Protein 2A1X (pdb70)

Sequence (253 aa):
QFQYTLDNLTLEQRKFYEENGFLVIKNLVPDADIQRFRNEFEKICRKEVKPLGLTVMRDVTISKSEKMITKVQDFQEDKELFRYCTLPEILKYVECFTGPNIMAMHTMLINKPPDPLHQDLHYFPFRPSDLIVCAWTAMEHISRNNGCLVVLPGTHKGSLKPHDYHGIQDEENKARVHLVMEKGDTVFFHPLLIHGSGQNKTQGFRKAISCHFASADCHYIDVKGTSQENIEKNLKDIWMFRARLVKGERTNL

Solvent-accessible surface area: 11779 Å² total; per-residue (Å²): 102,105,131,24,11,75,92,64,100,29,128,138,44,37,47,85,4,24,51,25,0,9,16,52,19,77,84,18,5,59,95,70,16,0,92,100,0,43,72,26,1,67,91,10,40,158,86,81,29,98,28,155,47,32,60,54,56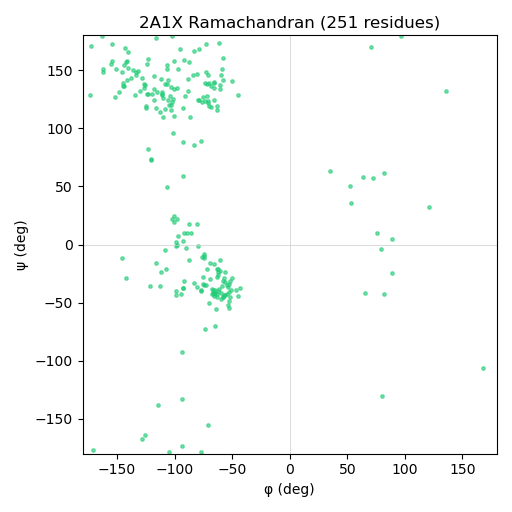,122,113,43,94,93,91,153,105,132,45,77,10,10,57,0,31,14,0,26,93,6,79,52,0,37,64,0,0,60,10,92,70,0,16,45,42,0,72,11,7,3,6,88,33,3,0,4,2,24,3,26,0,26,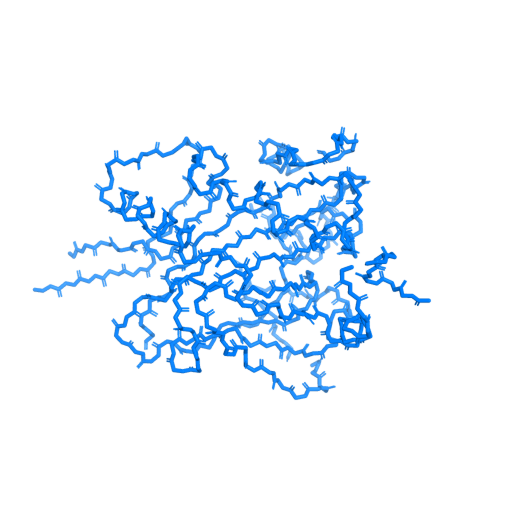8,30,27,56,117,138,42,49,1,19,3,7,86,4,2,0,45,61,15,46,47,2,0,2,0,9,0,0,1,57,113,0,18,100,103,18,0,2,8,12,0,1,8,18,15,3,127,34,73,43,32,93,18,114,187,50,11,24,100,115,88,76,157,78,86,108,55,98,11,84,3,48,77,0,17,0,0,0,3,2,1,19,0,2,8,4,46,24,66,0,85,50,176,38,58,4,33,0,0,0,0,5,0,0,4,0,73,0,84,40,53,117,11,63,75,68,55,2,96,111,24,68,134,125,44,99,47,89,12,70,170,49,2,70,78,22,56,54,56,110,87,79,1

CATH classification: 2.60.120.620

Organism: Homo sapiens (NCBI:txid9606)

Structure (mmCIF, N/CA/C/O backbone):
data_2A1X
#
_entry.id   2A1X
#
_cell.length_a   67.929
_cell.length_b   86.677
_cell.length_c   97.541
_cell.angle_alpha   90.00
_cell.angle_beta   90.00
_cell.angle_gamma   90.00
#
_symmetry.space_group_name_H-M   'I 2 2 2'
#
loop_
_entity.id
_entity.type
_entity.pdbx_description
1 polymer 'Phytanoyl-CoA dioxygenase'
2 non-polymer 'FE (II) ION'
3 non-polymer '2-OXOGLUTARIC ACID'
4 water water
#
loop_
_atom_site.group_PDB
_atom_site.id
_atom_site.type_symbol
_atom_site.label_atom_id
_atom_site.label_alt_id
_atom_site.label_comp_id
_atom_site.label_asym_id
_atom_site.label_entity_id
_atom_site.label_seq_id
_atom_site.pdbx_PDB_ins_code
_atom_site.Cartn_x
_atom_site.Cartn_y
_atom_site.Cartn_z
_atom_site.occupancy
_atom_site.B_iso_or_equiv
_atom_site.auth_seq_id
_atom_site.auth_comp_id
_atom_site.auth_asym_id
_atom_site.auth_atom_id
_atom_site.pdbx_PDB_model_num
ATOM 1 C CA . GLN A 1 13 ? 26.138 3.531 15.219 1.00 33.20 43 GLN A CA 1
ATOM 2 C C . GLN A 1 13 ? 25.422 4.592 16.066 1.00 34.99 43 GLN A C 1
ATOM 3 O O . GLN A 1 13 ? 25.009 5.638 15.547 1.00 36.28 43 GLN A O 1
ATOM 4 N N . PHE A 1 14 ? 25.290 4.341 17.370 1.00 34.31 44 PHE A N 1
ATOM 5 C CA . PHE A 1 14 ? 24.602 5.284 18.263 1.00 35.22 44 PHE A CA 1
ATOM 6 C C . PHE A 1 14 ? 25.563 6.406 18.732 1.00 36.66 44 PHE A C 1
ATOM 7 O O . PHE A 1 14 ? 26.756 6.184 18.879 1.00 37.74 44 PHE A O 1
ATOM 15 N N . GLN A 1 15 ? 25.049 7.615 18.925 1.00 38.15 45 GLN A N 1
ATOM 16 C CA . GLN A 1 15 ? 25.860 8.728 19.436 1.00 38.99 45 GLN A CA 1
ATOM 17 C C . GLN A 1 15 ? 25.532 9.090 20.859 1.00 38.16 45 GLN A C 1
ATOM 18 O O . GLN A 1 15 ? 26.345 9.720 21.536 1.00 38.97 45 GLN A O 1
ATOM 24 N N . TYR A 1 16 ? 24.346 8.709 21.315 1.00 36.80 46 TYR A N 1
ATOM 25 C CA . TYR A 1 16 ? 23.810 9.227 22.567 1.00 36.29 46 TYR A CA 1
ATOM 26 C C . TYR A 1 16 ? 23.779 8.217 23.709 1.00 35.89 46 TYR A C 1
ATOM 27 O O . TYR A 1 16 ? 23.465 8.562 24.847 1.00 34.45 46 TYR A O 1
ATOM 36 N N . THR A 1 17 ? 24.142 6.977 23.402 1.00 38.59 47 THR A N 1
ATOM 37 C CA . THR A 1 17 ? 24.161 5.884 24.368 1.00 40.75 47 THR A CA 1
ATOM 38 C C . THR A 1 17 ? 25.358 4.997 24.086 1.00 42.24 47 THR A C 1
ATOM 39 O O . THR A 1 17 ? 25.859 4.983 22.969 1.00 43.23 47 THR A O 1
ATOM 43 N N . LEU A 1 18 ? 25.804 4.261 25.100 1.00 44.23 48 LEU A N 1
ATOM 44 C CA . LEU A 1 18 ? 26.879 3.274 24.961 1.00 45.35 48 LEU A CA 1
ATOM 45 C C . LEU A 1 18 ? 26.295 1.846 24.975 1.00 45.57 48 LEU A C 1
ATOM 46 O O . LEU A 1 18 ? 25.074 1.682 25.059 1.00 45.71 48 LEU A O 1
ATOM 51 N N . ASP A 1 19 ? 27.158 0.827 24.886 1.00 45.66 49 ASP A N 1
ATOM 52 C CA . ASP A 1 19 ? 26.721 -0.575 24.783 1.00 46.62 49 ASP A CA 1
ATOM 53 C C . ASP A 1 19 ? 26.095 -1.092 26.080 1.00 47.81 49 ASP A C 1
ATOM 54 O O . ASP A 1 19 ? 26.605 -0.827 27.170 1.00 48.36 49 ASP A O 1
ATOM 56 N N . ASN A 1 20 ? 25.007 -1.857 25.937 1.00 49.01 50 ASN A N 1
ATOM 57 C CA . ASN A 1 20 ? 24.154 -2.310 27.054 1.00 47.91 50 ASN A CA 1
ATOM 58 C C . ASN A 1 20 ? 23.360 -1.146 27.652 1.00 48.05 50 ASN A C 1
ATOM 59 O O . ASN A 1 20 ? 23.508 0.010 27.223 1.00 48.13 50 ASN A O 1
ATOM 61 N N . LEU A 1 23 ? 20.993 -3.510 29.974 1.00 47.73 53 LEU A N 1
ATOM 62 C CA . LEU A 1 23 ? 19.983 -2.580 30.489 1.00 47.54 53 LEU A CA 1
ATOM 63 C C . LEU A 1 23 ? 18.885 -2.362 29.487 1.00 46.60 53 LEU A C 1
ATOM 64 O O . LEU A 1 23 ? 17.698 -2.348 29.816 1.00 45.38 53 LEU A O 1
ATOM 69 N N . THR A 1 24 ? 19.309 -2.216 28.246 1.00 46.73 54 THR A N 1
ATOM 70 C CA . THR A 1 24 ? 18.550 -1.475 27.296 1.00 48.07 54 THR A CA 1
ATOM 71 C C . THR A 1 24 ? 18.489 -2.192 25.934 1.00 47.37 54 THR A C 1
ATOM 72 O O . THR A 1 24 ? 19.390 -2.932 25.547 1.00 45.82 54 THR A O 1
ATOM 76 N N . LEU A 1 25 ? 17.384 -1.944 25.241 1.00 47.98 55 LEU A N 1
ATOM 77 C CA . LEU A 1 25 ? 16.953 -2.641 24.041 1.00 47.09 55 LEU A CA 1
ATOM 78 C C . LEU A 1 25 ? 16.994 -1.632 22.873 1.00 47.14 55 LEU A C 1
ATOM 79 O O . LEU A 1 25 ? 17.929 -0.848 22.778 1.00 45.56 55 LEU A O 1
ATOM 84 N N . GLU A 1 26 ? 15.982 -1.649 21.998 1.00 47.43 56 GLU A N 1
ATOM 85 C CA . GLU A 1 26 ? 15.720 -0.541 21.056 1.00 47.59 56 GLU A CA 1
ATOM 86 C C . GLU A 1 26 ? 14.964 0.634 21.727 1.00 47.35 56 GLU A C 1
ATOM 87 O O . GLU A 1 26 ? 14.365 1.508 21.069 1.00 47.53 56 GLU A O 1
ATOM 93 N N . GLN A 1 27 ? 14.993 0.647 23.051 1.00 44.18 57 GLN A N 1
ATOM 94 C CA . GLN A 1 27 ? 14.759 1.862 23.768 1.00 42.12 57 GLN A CA 1
ATOM 95 C C . GLN A 1 27 ? 16.017 2.766 23.659 1.00 42.44 57 GLN A C 1
ATOM 96 O O . GLN A 1 27 ? 15.982 3.938 24.061 1.00 43.48 57 GLN A O 1
ATOM 102 N N . ARG A 1 28 ? 17.109 2.234 23.098 1.00 41.08 58 ARG A N 1
ATOM 103 C CA . ARG A 1 28 ? 18.227 3.062 22.636 1.00 40.23 58 ARG A CA 1
ATOM 104 C C . ARG A 1 28 ? 17.790 3.822 21.418 1.00 40.98 58 ARG A C 1
ATOM 105 O O . ARG A 1 28 ? 17.983 5.038 21.340 1.00 43.52 58 ARG A O 1
ATOM 113 N N . LYS A 1 29 ? 17.216 3.095 20.457 1.00 40.30 59 LYS A N 1
ATOM 114 C CA . LYS A 1 29 ? 16.684 3.699 19.230 1.00 40.70 59 LYS A CA 1
ATOM 115 C C . LYS A 1 29 ? 15.702 4.837 19.562 1.00 40.90 59 LYS A C 1
ATOM 116 O O . LYS A 1 29 ? 15.673 5.870 18.890 1.00 40.08 59 LYS A O 1
ATOM 118 N N . PHE A 1 30 ? 14.927 4.645 20.623 1.00 41.30 60 PHE A N 1
ATOM 119 C CA . PHE A 1 30 ? 14.028 5.674 21.116 1.00 41.57 60 PHE A CA 1
ATOM 120 C C . PHE A 1 30 ? 14.816 6.896 21.616 1.00 41.80 60 PHE A C 1
ATOM 121 O O . PHE A 1 30 ? 14.600 8.026 21.146 1.00 39.64 60 PHE A O 1
ATOM 129 N N . TYR A 1 31 ? 15.749 6.668 22.544 1.00 41.31 61 TYR A N 1
ATOM 130 C CA . TYR A 1 31 ? 16.595 7.757 23.052 1.00 40.01 61 TYR A CA 1
ATOM 131 C C . TYR A 1 31 ? 17.247 8.526 21.908 1.00 39.34 61 TYR A C 1
ATOM 132 O O . TYR A 1 31 ? 17.252 9.745 21.889 1.00 40.45 61 TYR A O 1
ATOM 141 N N . GLU A 1 32 ? 17.777 7.797 20.942 1.00 38.82 62 GLU A N 1
ATOM 142 C CA . GLU A 1 32 ? 18.522 8.394 19.840 1.00 38.44 62 GLU A CA 1
ATOM 143 C C . GLU A 1 32 ? 17.680 9.271 18.916 1.00 37.16 62 GLU A C 1
ATOM 144 O O . GLU A 1 32 ? 18.122 10.328 18.508 1.00 36.45 62 GLU A O 1
ATOM 150 N N . GLU A 1 33 ? 16.471 8.827 18.593 1.00 36.75 63 GLU A N 1
ATOM 151 C CA . GLU A 1 33 ? 15.532 9.630 17.808 1.00 36.07 63 GLU A CA 1
ATOM 152 C C . GLU A 1 33 ? 14.864 10.765 18.618 1.00 35.67 63 GLU A C 1
ATOM 153 O O . GLU A 1 33 ? 14.492 11.786 18.035 1.00 36.33 63 GLU A O 1
ATOM 155 N N . ASN A 1 34 ? 14.717 10.580 19.941 1.00 35.42 64 ASN A N 1
ATOM 156 C CA . ASN A 1 34 ? 13.888 11.455 20.801 1.00 33.74 64 ASN A CA 1
ATOM 157 C C . ASN A 1 34 ? 14.631 12.295 21.822 1.00 31.86 64 ASN A C 1
ATOM 158 O O . ASN A 1 34 ? 14.228 13.419 22.115 1.00 30.56 64 ASN A O 1
ATOM 163 N N . GLY A 1 35 ? 15.698 11.746 22.379 1.00 31.91 65 GLY A N 1
ATOM 164 C CA . GLY A 1 35 ? 16.531 12.472 23.332 1.00 31.43 65 GLY A CA 1
ATOM 165 C C . GLY A 1 35 ? 16.080 12.345 24.770 1.00 30.23 65 GLY A C 1
ATOM 166 O O . GLY A 1 35 ? 16.642 13.002 25.660 1.00 28.48 65 GLY A O 1
ATOM 167 N N . PHE A 1 36 ? 15.051 11.522 24.993 1.00 30.35 66 PHE A N 1
ATOM 168 C CA . PHE A 1 36 ? 14.601 11.181 26.342 1.00 27.94 66 PHE A CA 1
ATOM 169 C C . PHE A 1 36 ? 14.198 9.717 26.426 1.00 28.56 66 PHE A C 1
ATOM 170 O O . PHE A 1 36 ? 13.846 9.096 25.425 1.00 24.22 66 PHE A O 1
ATOM 178 N N . LEU A 1 37 ? 14.227 9.197 27.647 1.00 30.21 67 LEU A N 1
ATOM 179 C CA . LEU A 1 37 ? 13.715 7.874 27.923 1.00 30.69 67 LEU A CA 1
ATOM 180 C C . LEU A 1 37 ? 13.140 7.775 29.329 1.00 29.99 67 LEU A C 1
ATOM 181 O O . LEU A 1 37 ? 13.783 8.175 30.297 1.00 29.71 67 LEU A O 1
ATOM 186 N N . VAL A 1 38 ? 11.929 7.227 29.421 1.00 31.17 68 VAL A N 1
ATOM 187 C CA . VAL A 1 38 ? 11.241 7.029 30.687 1.00 31.85 68 VAL A CA 1
ATOM 188 C C . VAL A 1 38 ? 11.251 5.560 31.117 1.00 33.63 68 VAL A C 1
ATOM 189 O O . VAL A 1 38 ? 10.745 4.669 30.412 1.00 31.02 68 VAL A O 1
ATOM 193 N N . ILE A 1 39 ? 11.837 5.337 32.289 1.00 34.71 69 ILE A N 1
ATOM 194 C CA . ILE A 1 39 ? 11.902 4.040 32.917 1.00 33.91 69 ILE A CA 1
ATOM 195 C C . ILE A 1 39 ? 10.867 4.032 34.025 1.00 35.94 69 ILE A C 1
ATOM 196 O O . ILE A 1 39 ? 10.952 4.850 34.950 1.00 35.90 69 ILE A O 1
ATOM 201 N N . LYS A 1 40 ? 9.907 3.107 33.927 1.00 36.54 70 LYS A N 1
ATOM 202 C CA . LYS A 1 40 ? 8.755 3.058 34.823 1.00 37.61 70 LYS A CA 1
ATOM 203 C C . LYS A 1 40 ? 9.184 2.570 36.202 1.00 39.60 70 LYS A C 1
ATOM 204 O O . LYS A 1 40 ? 10.126 1.782 36.315 1.00 40.08 70 LYS A O 1
ATOM 206 N N . ASN A 1 41 ? 8.502 3.057 37.244 1.00 40.10 71 ASN A N 1
ATOM 207 C CA . ASN A 1 41 ? 8.722 2.608 38.632 1.00 38.62 71 ASN A CA 1
ATOM 208 C C . ASN A 1 41 ? 10.181 2.269 38.915 1.00 37.74 71 ASN A C 1
ATOM 209 O O . ASN A 1 41 ? 10.517 1.132 39.216 1.00 37.47 71 ASN A O 1
ATOM 211 N N . LEU A 1 42 ? 11.046 3.267 38.819 1.00 38.19 72 LEU A N 1
ATOM 212 C CA . LEU A 1 42 ? 12.485 3.029 38.913 1.00 39.29 72 LEU A CA 1
ATOM 213 C C . LEU A 1 42 ? 12.995 3.193 40.342 1.00 38.94 72 LEU A C 1
ATOM 214 O O . LEU A 1 42 ? 13.891 2.464 40.773 1.00 38.76 72 LEU A O 1
ATOM 219 N N . VAL A 1 43 ? 12.443 4.165 41.060 1.00 37.77 73 VAL A N 1
ATOM 220 C CA . VAL A 1 43 ? 12.867 4.453 42.425 1.00 36.91 73 VAL A CA 1
ATOM 221 C C . VAL A 1 43 ? 11.778 3.945 43.392 1.00 35.96 73 VAL A C 1
ATOM 222 O O . VAL A 1 43 ? 10.605 4.280 43.242 1.00 33.35 73 VAL A O 1
ATOM 226 N N . PRO A 1 44 ? 12.155 3.077 44.348 1.00 37.24 74 PRO A N 1
ATOM 227 C CA . PRO A 1 44 ? 11.212 2.582 45.364 1.00 37.12 74 PRO A CA 1
ATOM 228 C C . PRO A 1 44 ? 10.406 3.679 46.074 1.00 38.95 74 PRO A C 1
ATOM 229 O O . PRO A 1 44 ? 10.942 4.756 46.366 1.00 40.81 74 PRO A O 1
ATOM 233 N N . ASP A 1 45 ? 9.125 3.402 46.329 1.00 39.28 75 ASP A N 1
ATOM 234 C CA . ASP A 1 45 ? 8.282 4.254 47.180 1.00 39.47 75 ASP A CA 1
ATOM 235 C C . ASP A 1 45 ? 9.017 4.630 48.469 1.00 39.13 75 ASP A C 1
ATOM 236 O O . ASP A 1 45 ? 8.885 5.746 48.963 1.00 36.95 75 ASP A O 1
ATOM 241 N N . ALA A 1 46 ? 9.763 3.670 49.019 1.00 39.81 76 ALA A N 1
ATOM 242 C CA . ALA A 1 46 ? 10.505 3.870 50.261 1.00 40.37 76 ALA A CA 1
ATOM 243 C C . ALA A 1 46 ? 11.483 5.038 50.143 1.00 40.65 76 ALA A C 1
ATOM 244 O O . ALA A 1 46 ? 11.556 5.880 51.036 1.00 42.12 76 ALA A O 1
ATOM 246 N N . ASP A 1 47 ? 12.216 5.091 49.034 1.00 40.08 77 ASP A N 1
ATOM 247 C CA . ASP A 1 47 ? 13.215 6.147 48.814 1.00 40.08 77 ASP A CA 1
ATOM 248 C C . ASP A 1 47 ? 12.582 7.510 48.513 1.00 37.42 77 ASP A C 1
ATOM 249 O O . ASP A 1 47 ? 13.103 8.548 48.933 1.00 37.25 77 ASP A O 1
ATOM 254 N N . ILE A 1 48 ? 11.458 7.502 47.804 1.00 35.32 78 ILE A N 1
ATOM 255 C CA . ILE A 1 48 ? 10.753 8.747 47.474 1.00 34.64 78 ILE A CA 1
ATOM 256 C C . ILE A 1 48 ? 10.272 9.438 48.748 1.00 34.61 78 ILE A C 1
ATOM 257 O O . ILE A 1 48 ? 10.391 10.658 48.885 1.00 33.41 78 ILE A O 1
ATOM 262 N N . GLN A 1 49 ? 9.736 8.638 49.669 1.00 35.78 79 GLN A N 1
ATOM 263 C CA . GLN A 1 49 ? 9.231 9.125 50.948 1.00 36.07 79 GLN A CA 1
ATOM 264 C C . GLN A 1 49 ? 10.362 9.703 51.795 1.00 36.85 79 GLN A C 1
ATOM 265 O O . GLN A 1 49 ? 10.193 10.754 52.411 1.00 38.07 79 GLN A O 1
ATOM 271 N N . ARG A 1 50 ? 11.514 9.035 51.807 1.00 36.78 80 ARG A N 1
ATOM 272 C CA . ARG A 1 50 ? 12.708 9.596 52.442 1.00 37.30 80 ARG A CA 1
ATOM 273 C C . ARG A 1 50 ? 13.085 10.988 51.860 1.00 36.77 80 ARG A C 1
ATOM 274 O O . ARG A 1 50 ? 13.418 11.901 52.620 1.00 38.40 80 ARG A O 1
ATOM 282 N N . PHE A 1 51 ? 13.029 11.160 50.538 1.00 34.34 81 PHE A N 1
ATOM 283 C CA . PHE A 1 51 ? 13.307 12.490 49.936 1.00 33.90 81 PHE A CA 1
ATOM 284 C C . PHE A 1 51 ? 12.269 13.528 50.388 1.00 33.31 81 PHE A C 1
ATOM 285 O O . PHE A 1 51 ? 12.624 14.653 50.762 1.00 31.83 81 PHE A O 1
ATOM 293 N N . ARG A 1 52 ? 10.993 13.129 50.355 1.00 32.78 82 ARG A N 1
ATOM 294 C CA . ARG A 1 52 ? 9.883 13.966 50.834 1.00 32.13 82 ARG A CA 1
ATOM 295 C C . ARG A 1 52 ? 10.149 14.461 52.264 1.00 32.09 82 ARG A C 1
ATOM 296 O O . ARG A 1 52 ? 10.133 15.673 52.534 1.00 31.76 82 ARG A O 1
ATOM 300 N N . ASN A 1 53 ? 10.406 13.505 53.156 1.00 30.25 83 ASN A N 1
ATOM 301 C CA . ASN A 1 53 ? 10.682 13.767 54.557 1.00 30.53 83 ASN A CA 1
ATOM 302 C C . ASN A 1 53 ? 11.795 14.787 54.785 1.00 30.70 83 ASN A C 1
ATOM 303 O O . ASN A 1 53 ? 11.630 15.722 55.571 1.00 30.00 83 ASN A O 1
ATOM 308 N N . GLU A 1 54 ? 12.924 14.604 54.101 1.00 31.90 84 GLU A N 1
ATOM 309 C CA . GLU A 1 54 ? 14.080 15.506 54.248 1.00 33.05 84 GLU A CA 1
ATOM 310 C C . GLU A 1 54 ? 13.809 16.924 53.725 1.00 32.74 84 GLU A C 1
ATOM 311 O O . GLU A 1 54 ? 14.218 17.908 54.363 1.00 30.53 84 GLU A O 1
ATOM 317 N N . PHE A 1 55 ? 13.135 17.010 52.570 1.00 32.88 85 PHE A N 1
ATOM 318 C CA . PHE A 1 55 ? 12.680 18.291 52.009 1.00 34.16 85 PHE A CA 1
ATOM 319 C C . PHE A 1 55 ? 11.866 19.081 53.016 1.00 33.53 85 PHE A C 1
ATOM 320 O O . PHE A 1 55 ? 12.152 20.253 53.259 1.00 33.70 85 PHE A O 1
ATOM 328 N N . GLU A 1 56 ? 10.858 18.436 53.596 1.00 31.97 86 GLU A N 1
ATOM 329 C CA . GLU A 1 56 ? 9.998 19.102 54.580 1.00 33.16 86 GLU A CA 1
ATOM 330 C C . GLU A 1 56 ? 10.759 19.578 55.832 1.00 32.38 86 GLU A C 1
ATOM 331 O O . GLU A 1 56 ? 10.479 20.660 56.354 1.00 32.10 86 GLU A O 1
ATOM 337 N N . LYS A 1 57 ? 11.725 18.790 56.302 1.00 31.86 87 LYS A N 1
ATOM 338 C CA . LYS A 1 57 ? 12.621 19.252 57.375 1.00 31.97 87 LYS A CA 1
ATOM 339 C C . LYS A 1 57 ? 13.351 20.531 56.959 1.00 32.06 87 LYS A C 1
ATOM 340 O O . LYS A 1 57 ? 13.439 21.488 57.726 1.00 32.51 87 LYS A O 1
ATOM 346 N N . ILE A 1 58 ? 13.872 20.552 55.741 1.00 32.48 88 ILE A N 1
ATOM 347 C CA . ILE A 1 58 ? 14.493 21.765 55.240 1.00 33.59 88 ILE A CA 1
ATOM 348 C C . ILE A 1 58 ? 13.439 22.872 55.247 1.00 33.14 88 ILE A C 1
ATOM 349 O O . ILE A 1 58 ? 13.696 23.969 55.755 1.00 31.59 88 ILE A O 1
ATOM 354 N N . CYS A 1 59 ? 12.247 22.551 54.733 1.00 34.08 89 CYS A N 1
ATOM 355 C CA . CYS A 1 59 ? 11.099 23.487 54.719 1.00 35.02 89 CYS A CA 1
ATOM 356 C C . CYS A 1 59 ? 10.750 24.057 56.106 1.00 35.24 89 CYS A C 1
ATOM 357 O O . CYS A 1 59 ? 10.353 25.213 56.197 1.00 35.25 89 CYS A O 1
ATOM 360 N N . ARG A 1 60 ? 10.913 23.273 57.171 1.00 36.20 90 ARG A N 1
ATOM 361 C CA . ARG A 1 60 ? 10.734 23.790 58.549 1.00 38.41 90 ARG A CA 1
ATOM 362 C C . ARG A 1 60 ? 12.005 24.386 59.188 1.00 39.18 90 ARG A C 1
ATOM 363 O O . ARG A 1 60 ? 12.016 24.678 60.386 1.00 38.55 90 ARG A O 1
ATOM 371 N N . LYS A 1 61 ? 13.067 24.566 58.401 1.00 41.02 91 LYS A N 1
ATOM 372 C CA . LYS A 1 61 ? 14.333 25.099 58.913 1.00 41.39 91 LYS A CA 1
ATOM 373 C C . LYS A 1 61 ? 14.828 24.301 60.132 1.00 43.20 91 LYS A C 1
ATOM 374 O O . LYS A 1 61 ? 15.409 24.864 61.072 1.00 44.22 91 LYS A O 1
ATOM 376 N N . GLU A 1 62 ? 14.582 22.988 60.106 1.00 44.10 92 GLU A N 1
ATOM 377 C CA . GLU A 1 62 ? 15.055 22.070 61.148 1.00 44.06 92 GLU A CA 1
ATOM 378 C C . GLU A 1 62 ? 16.406 21.485 60.735 1.00 43.95 92 GLU A C 1
ATOM 379 O O . GLU A 1 62 ? 17.285 21.288 61.574 1.00 45.04 92 GLU A O 1
ATOM 381 N N . VAL A 1 63 ? 16.559 21.217 59.439 1.00 43.03 93 VAL A N 1
ATOM 382 C CA . VAL A 1 63 ? 17.824 20.805 58.851 1.00 42.86 93 VAL A CA 1
ATOM 383 C C . VAL A 1 63 ? 18.348 21.925 57.950 1.00 43.03 93 VAL A C 1
ATOM 384 O O . VAL A 1 63 ? 17.613 22.404 57.087 1.00 44.33 93 VAL A O 1
ATOM 386 N N . LYS A 1 64 ? 19.608 22.331 58.141 1.00 42.22 94 LYS A N 1
ATOM 387 C CA . LYS A 1 64 ? 20.243 23.386 57.333 1.00 41.12 94 LYS A CA 1
ATOM 388 C C . LYS A 1 64 ? 21.528 22.882 56.664 1.00 40.70 94 LYS A C 1
ATOM 389 O O . LYS A 1 64 ? 22.621 23.138 57.155 1.00 40.83 94 LYS A O 1
ATOM 391 N N . PRO A 1 65 ? 21.402 22.180 55.523 1.00 41.59 95 PRO A N 1
ATOM 392 C CA . PRO A 1 65 ? 22.572 21.651 54.803 1.00 42.57 95 PRO A CA 1
ATOM 393 C C . PRO A 1 65 ? 23.571 22.737 54.401 1.00 43.14 95 PRO A C 1
ATOM 394 O O . PRO A 1 65 ? 23.199 23.916 54.319 1.00 43.96 95 PRO A O 1
ATOM 398 N N . LEU A 1 66 ? 24.810 22.327 54.120 1.00 42.88 96 LEU A N 1
ATOM 399 C CA . LEU A 1 66 ? 25.945 23.256 54.112 1.00 43.31 96 LEU A CA 1
ATOM 400 C C . LEU A 1 66 ? 25.850 24.326 53.025 1.00 41.79 96 LEU A C 1
ATOM 401 O O . LEU A 1 66 ? 25.638 25.506 53.331 1.00 42.32 96 LEU A O 1
ATOM 406 N N . GLY A 1 67 ? 26.008 23.923 51.772 1.00 39.77 97 GLY A N 1
ATOM 407 C CA . GLY A 1 67 ? 26.032 24.880 50.665 1.00 38.51 97 GLY A CA 1
ATOM 408 C C . GLY A 1 67 ? 24.725 24.985 49.897 1.00 37.24 97 GLY A C 1
ATOM 409 O O . GLY A 1 67 ? 24.718 25.396 48.739 1.00 36.80 97 GLY A O 1
ATOM 410 N N . LEU A 1 68 ? 23.616 24.648 50.547 1.00 36.65 98 LEU A N 1
ATOM 411 C CA . LEU A 1 68 ? 22.321 24.557 49.870 1.00 36.27 98 LEU A CA 1
ATOM 412 C C . LEU A 1 68 ? 21.731 25.909 49.485 1.00 34.74 98 LEU A C 1
ATOM 413 O O . LEU A 1 68 ? 21.761 26.852 50.270 1.00 32.85 98 LEU A O 1
ATOM 418 N N . THR A 1 69 ? 21.173 25.962 48.275 1.00 34.47 99 THR A N 1
ATOM 419 C CA . THR A 1 69 ? 20.494 27.143 47.748 1.00 35.21 99 THR A CA 1
ATOM 420 C C . THR A 1 69 ? 18.961 26.934 47.827 1.00 34.00 99 THR A C 1
ATOM 421 O O . THR A 1 69 ? 18.451 25.867 47.500 1.00 32.80 99 THR A O 1
ATOM 425 N N . VAL A 1 70 ? 18.239 27.951 48.279 1.00 33.44 100 VAL A N 1
ATOM 426 C CA . VAL A 1 70 ? 16.799 27.854 48.442 1.00 34.45 100 VAL A CA 1
ATOM 427 C C . VAL A 1 70 ? 16.142 28.968 47.644 1.00 36.83 100 VAL A C 1
ATOM 428 O O . VAL A 1 70 ? 16.539 30.139 47.747 1.00 38.06 100 VAL A O 1
ATOM 432 N N . MET A 1 71 ? 15.159 28.587 46.831 1.00 38.47 101 MET A N 1
ATOM 433 C CA . MET A 1 71 ? 14.328 29.532 46.095 1.00 39.63 101 MET A CA 1
ATOM 434 C C . MET A 1 71 ? 13.004 29.586 46.814 1.00 37.88 101 MET A C 1
ATOM 435 O O . MET A 1 71 ? 12.398 28.546 47.061 1.00 38.22 101 MET A O 1
ATOM 440 N N . ARG A 1 72 ? 12.563 30.792 47.152 1.00 37.41 102 ARG A N 1
ATOM 441 C CA . ARG A 1 72 ? 11.228 31.013 47.686 1.00 36.63 102 ARG A CA 1
ATOM 442 C C . ARG A 1 72 ? 10.470 31.973 46.777 1.00 35.59 102 ARG A C 1
ATOM 443 O O . ARG A 1 72 ? 10.239 33.120 47.136 1.00 34.79 102 ARG A O 1
ATOM 451 N N . ASP A 1 73 ? 10.066 31.491 45.605 1.00 35.24 103 ASP A N 1
ATOM 452 C CA . ASP A 1 73 ? 9.477 32.357 44.585 1.00 36.82 103 ASP A CA 1
ATOM 453 C C . ASP A 1 73 ? 7.954 32.601 44.702 1.0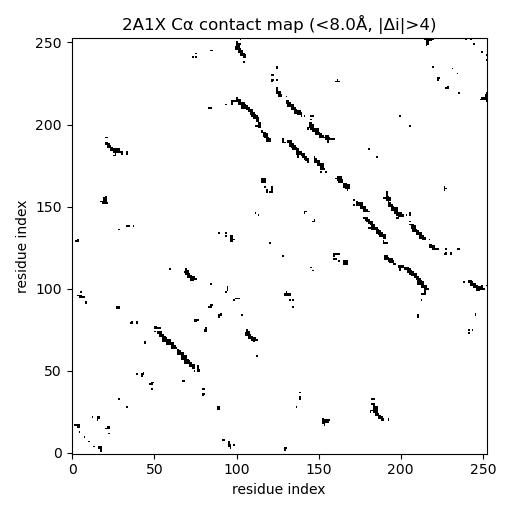0 37.27 103 ASP A C 1
ATOM 454 O O . ASP A 1 73 ? 7.341 33.176 43.790 1.00 37.81 103 ASP A O 1
ATOM 459 N N . VAL A 1 74 ? 7.349 32.182 45.812 1.00 36.92 104 VAL A N 1
ATOM 460 C CA . VAL A 1 74 ? 5.910 32.354 46.026 1.00 37.87 104 VAL A CA 1
ATOM 461 C C . VAL A 1 74 ? 5.634 32.650 47.491 1.00 37.70 104 VAL A C 1
ATOM 462 O O . VAL A 1 74 ? 6.233 32.026 48.375 1.00 37.52 104 VAL A O 1
ATOM 466 N N . THR A 1 75 ? 4.753 33.617 47.742 1.00 36.67 105 THR A N 1
ATOM 467 C CA . THR A 1 75 ? 4.318 33.930 49.098 1.00 37.05 105 THR A CA 1
ATOM 468 C C . THR A 1 75 ? 2.801 33.829 49.227 1.00 35.91 105 THR A C 1
ATOM 469 O O . THR A 1 75 ? 2.057 33.901 48.241 1.00 35.26 105 THR A O 1
ATOM 473 N N . ILE A 1 76 ? 2.363 33.675 50.470 1.00 34.65 106 ILE A N 1
ATOM 474 C CA . ILE A 1 76 ? 0.994 33.288 50.783 1.00 33.67 106 ILE A CA 1
ATOM 475 C C . ILE A 1 76 ? 0.560 34.074 52.025 1.00 31.50 106 ILE A C 1
ATOM 476 O O . ILE A 1 76 ? 1.376 34.318 52.919 1.00 31.96 106 ILE A O 1
ATOM 481 N N . SER A 1 77 ? -0.700 34.512 52.047 1.00 28.98 107 SER A N 1
ATOM 482 C CA . SER A 1 77 ? -1.205 35.408 53.095 1.00 28.62 107 SER A CA 1
ATOM 483 C C . SER A 1 77 ? -2.655 35.115 53.477 1.00 27.02 107 SER A C 1
ATOM 484 O O . SER A 1 77 ? -3.419 34.591 52.672 1.00 25.93 107 SER A O 1
ATOM 487 N N . LYS A 1 78 ? -3.024 35.481 54.703 1.00 26.58 108 LYS A N 1
ATOM 488 C CA . LYS A 1 78 ? -4.329 35.133 55.267 1.00 26.33 108 LYS A CA 1
ATOM 489 C C . LYS A 1 78 ? -4.872 36.219 56.185 1.00 25.50 108 LYS A C 1
ATOM 490 O O . LYS A 1 78 ? -4.867 37.396 55.842 1.00 25.42 108 LYS A O 1
ATOM 492 N N . SER A 1 84 ? 3.127 38.501 54.989 1.00 39.58 114 SER A N 1
ATOM 493 C CA . SER A 1 84 ? 2.963 37.201 54.347 1.00 40.16 114 SER A CA 1
ATOM 494 C C . SER A 1 84 ? 4.048 36.231 54.831 1.00 40.94 114 SER A C 1
ATOM 495 O O . SER A 1 84 ? 4.731 36.509 55.819 1.00 40.99 114 SER A O 1
ATOM 497 N N . GLU A 1 85 ? 4.188 35.092 54.152 1.00 41.19 115 GLU A N 1
ATOM 498 C CA . GLU A 1 85 ? 5.166 34.068 54.540 1.00 41.07 115 GLU A CA 1
ATOM 499 C C . GLU A 1 85 ? 5.585 33.289 53.296 1.00 40.10 115 GLU A C 1
ATOM 500 O O . GLU A 1 85 ? 4.734 32.785 52.571 1.00 41.84 115 GLU A O 1
ATOM 506 N N . LYS A 1 86 ? 6.889 33.199 53.052 1.00 38.57 116 LYS A N 1
ATOM 507 C CA . LYS A 1 86 ? 7.412 32.679 51.784 1.00 38.17 116 LYS A CA 1
ATOM 508 C C . LYS A 1 86 ? 7.597 31.162 51.794 1.00 36.88 116 LYS A C 1
ATOM 509 O O . LYS A 1 86 ? 8.027 30.593 52.794 1.00 37.53 116 LYS A O 1
ATOM 511 N N . MET A 1 87 ? 7.298 30.524 50.663 1.00 35.42 117 MET A N 1
ATOM 512 C CA . MET A 1 87 ? 7.334 29.065 50.545 1.00 33.92 117 MET A CA 1
ATOM 513 C C . MET A 1 87 ? 8.462 28.612 49.624 1.00 31.95 117 MET A C 1
ATOM 514 O O . MET A 1 87 ? 8.710 29.221 48.586 1.00 31.85 117 MET A O 1
ATOM 519 N N . ILE A 1 88 ? 9.106 27.506 49.978 1.00 31.48 118 ILE A N 1
ATOM 520 C CA . ILE A 1 88 ? 10.183 26.942 49.161 1.00 32.34 118 ILE A CA 1
ATOM 521 C C . ILE A 1 88 ? 9.631 26.313 47.875 1.00 30.86 118 ILE A C 1
ATOM 522 O O . ILE A 1 88 ? 8.716 25.514 47.928 1.00 32.24 118 ILE A O 1
ATOM 527 N N . THR A 1 89 ? 10.189 26.696 46.730 1.00 30.89 119 THR A N 1
ATOM 528 C CA . THR A 1 89 ? 9.734 26.210 45.412 1.00 29.52 119 THR A CA 1
ATOM 529 C C . THR A 1 89 ? 10.788 25.390 44.670 1.00 30.59 119 THR A C 1
ATOM 530 O O . THR A 1 89 ? 10.472 24.683 43.686 1.00 26.94 119 THR A O 1
ATOM 534 N N . LYS A 1 90 ? 12.032 25.513 45.133 1.00 32.91 120 LYS A N 1
ATOM 535 C CA . LYS A 1 90 ? 13.148 24.716 44.665 1.00 34.14 120 LYS A CA 1
ATOM 536 C C . LYS A 1 90 ? 14.283 24.797 45.689 1.00 34.89 120 LYS A C 1
ATOM 537 O O . LYS A 1 90 ? 14.455 25.815 46.381 1.00 33.59 120 LYS A O 1
ATOM 543 N N . VAL A 1 91 ? 15.041 23.706 45.781 1.00 37.02 121 VAL A N 1
ATOM 544 C CA . VAL A 1 91 ? 16.344 23.686 46.449 1.00 37.02 121 VAL A CA 1
ATOM 545 C C . VAL A 1 91 ? 17.379 23.116 45.489 1.00 38.13 121 VAL A C 1
ATOM 546 O O . VAL A 1 91 ? 17.110 22.119 44.829 1.00 40.12 121 VAL A O 1
ATOM 550 N N . GLN A 1 92 ? 18.541 23.766 45.403 1.00 38.30 122 GLN A N 1
ATOM 551 C CA . GLN A 1 92 ? 19.653 23.313 44.574 1.00 39.64 122 GLN A CA 1
ATOM 552 C C . GLN A 1 92 ? 20.947 23.138 45.382 1.00 39.52 122 GLN A C 1
ATOM 553 O O . GLN A 1 92 ? 21.142 23.807 46.400 1.00 41.24 122 GLN A O 1
ATOM 559 N N . ASP A 1 93 ? 21.840 22.279 44.886 1.00 36.76 123 ASP A N 1
ATOM 560 C CA . ASP A 1 93 ? 23.127 22.005 45.519 1.00 38.49 123 ASP A CA 1
ATOM 561 C C . ASP A 1 93 ? 22.972 21.365 46.892 1.00 37.28 123 ASP A C 1
ATOM 562 O O . ASP A 1 93 ? 23.471 21.887 47.879 1.00 34.51 123 ASP A O 1
ATOM 567 N N . PHE A 1 94 ? 22.292 20.215 46.912 1.00 37.85 124 PHE A N 1
ATOM 568 C CA . PHE A 1 94 ? 22.013 19.458 48.132 1.00 36.21 124 PHE A CA 1
ATOM 569 C C . PHE A 1 94 ? 22.967 18.279 48.290 1.00 36.30 124 PHE A C 1
ATOM 570 O O . PHE A 1 94 ? 22.698 17.337 49.059 1.00 37.40 124 PHE A O 1
ATOM 578 N N . GLN A 1 95 ? 24.098 18.351 47.585 1.00 35.38 125 GLN A N 1
ATOM 579 C CA . GLN A 1 95 ? 25.136 17.315 47.637 1.00 33.44 125 GLN A CA 1
ATOM 580 C C . GLN A 1 95 ? 25.740 17.094 49.033 1.00 32.94 125 GLN A C 1
ATOM 581 O O . GLN A 1 95 ? 26.281 16.018 49.300 1.00 32.56 125 GLN A O 1
ATOM 587 N N . GLU A 1 96 ? 25.650 18.097 49.908 1.00 32.52 126 GLU A N 1
ATOM 588 C CA . GLU A 1 96 ? 26.104 17.948 51.304 1.00 34.45 126 GLU A CA 1
ATOM 589 C C . GLU A 1 96 ? 24.960 17.603 52.293 1.00 34.18 126 GLU A C 1
ATOM 590 O O . GLU A 1 96 ? 25.169 17.598 53.502 1.00 32.16 126 GLU A O 1
ATOM 596 N N . ASP A 1 97 ? 23.767 17.330 51.753 1.00 34.92 127 ASP A N 1
ATOM 597 C CA . ASP A 1 97 ? 22.639 16.749 52.489 1.00 35.22 127 ASP A CA 1
ATOM 598 C C . ASP A 1 97 ? 22.525 15.256 52.162 1.00 35.00 127 ASP A C 1
ATOM 599 O O . ASP A 1 97 ? 22.325 14.884 51.003 1.00 36.93 127 ASP A O 1
ATOM 604 N N . LYS A 1 98 ? 22.579 14.426 53.194 1.00 34.38 128 LYS A N 1
ATOM 605 C CA . LYS A 1 98 ? 22.754 12.966 53.075 1.00 35.11 128 LYS A CA 1
ATOM 606 C C . LYS A 1 98 ? 21.604 12.163 52.437 1.00 34.96 128 LYS A C 1
ATOM 607 O O . LYS A 1 98 ? 21.844 11.225 51.668 1.00 33.17 128 LYS A O 1
ATOM 609 N N . GLU A 1 99 ? 20.367 12.491 52.796 1.00 35.88 129 GLU A N 1
ATOM 610 C CA . GLU A 1 99 ? 19.214 11.718 52.331 1.00 35.95 129 GLU A CA 1
ATOM 611 C C . GLU A 1 99 ? 18.904 12.090 50.892 1.00 35.55 129 GLU A C 1
ATOM 612 O O . GLU A 1 99 ? 18.564 11.236 50.077 1.00 36.67 129 GLU A O 1
ATOM 618 N N . LEU A 1 100 ? 19.022 13.378 50.597 1.00 36.04 130 LEU A N 1
ATOM 619 C CA . LEU A 1 100 ? 18.847 13.901 49.240 1.00 34.88 130 LEU A CA 1
ATOM 620 C C . LEU A 1 100 ? 19.950 13.392 48.315 1.00 34.43 130 LEU A C 1
ATOM 621 O O . LEU A 1 100 ? 19.683 12.973 47.196 1.00 31.29 130 LEU A O 1
ATOM 626 N N . PHE A 1 101 ? 21.183 13.380 48.810 1.00 37.25 131 PHE A N 1
ATOM 627 C CA . PHE A 1 101 ? 22.316 12.926 48.006 1.00 38.85 131 PHE A CA 1
ATOM 628 C C . PHE A 1 101 ? 22.322 11.414 47.706 1.00 40.66 131 PHE A C 1
ATOM 629 O O . PHE A 1 101 ? 23.037 10.964 46.811 1.00 42.51 131 PHE A O 1
ATOM 637 N N . ARG A 1 102 ? 21.531 10.628 48.431 1.00 41.32 132 ARG A N 1
ATOM 638 C CA . ARG A 1 102 ? 21.398 9.204 48.106 1.00 42.24 132 ARG A CA 1
ATOM 639 C C . ARG A 1 102 ? 20.800 9.020 46.708 1.00 41.16 132 ARG A C 1
ATOM 640 O O . ARG A 1 102 ? 20.998 7.984 46.072 1.00 40.36 132 ARG A O 1
ATOM 648 N N . TYR A 1 103 ? 20.071 10.033 46.236 1.00 41.01 133 TYR A N 1
ATOM 649 C CA . TYR A 1 103 ? 19.505 10.008 44.898 1.00 39.59 133 TYR A CA 1
ATOM 650 C C . TYR A 1 103 ? 20.626 9.824 43.887 1.00 39.62 133 TYR A C 1
ATOM 651 O O . TYR A 1 103 ? 20.503 9.021 42.965 1.00 41.52 133 TYR A O 1
ATOM 660 N N . CYS A 1 104 ? 21.725 10.546 44.098 1.00 38.44 134 CYS A N 1
ATOM 661 C CA . CYS A 1 104 ? 22.890 10.516 43.214 1.00 38.40 134 CYS A CA 1
ATOM 662 C C . CYS A 1 104 ? 23.660 9.207 43.257 1.00 38.84 134 CYS A C 1
ATOM 663 O O . CYS A 1 104 ? 24.272 8.817 42.268 1.00 39.50 134 CYS A O 1
ATOM 666 N N . THR A 1 105 ? 23.626 8.546 44.411 1.00 39.08 135 THR A N 1
ATOM 667 C CA . THR A 1 105 ? 24.419 7.361 44.675 1.00 38.03 135 THR A CA 1
ATOM 668 C C . THR A 1 105 ? 23.600 6.087 44.465 1.00 38.77 135 THR A C 1
ATOM 669 O O . THR A 1 105 ? 24.103 4.970 44.656 1.00 40.09 135 THR A O 1
ATOM 673 N N . LEU A 1 106 ? 22.333 6.251 44.099 1.00 38.60 136 LEU A N 1
ATOM 674 C CA . LEU A 1 106 ? 21.383 5.142 44.121 1.00 38.45 136 LEU A CA 1
ATOM 675 C C . LEU A 1 106 ? 21.694 4.212 42.963 1.00 38.21 136 LEU A C 1
ATOM 676 O O . LEU A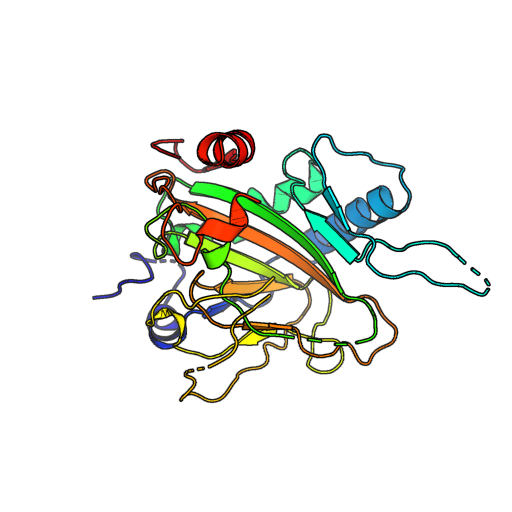 1 106 ? 21.727 4.664 41.812 1.00 39.32 136 LEU A O 1
ATOM 681 N N . PRO A 1 107 ? 21.949 2.925 43.252 1.00 36.65 137 PRO A N 1
ATOM 682 C CA . PRO A 1 107 ? 22.372 2.014 42.185 1.00 36.80 137 PRO A CA 1
ATOM 683 C C . PRO A 1 107 ? 21.340 1.820 41.069 1.00 36.54 137 PRO A C 1
ATOM 684 O O . PRO A 1 107 ? 21.708 1.517 39.932 1.00 37.13 137 PRO A O 1
ATOM 688 N N . GLU A 1 108 ? 20.064 1.995 41.379 1.00 36.78 138 GLU A N 1
ATOM 689 C CA . GLU A 1 108 ? 19.033 1.903 40.352 1.00 37.51 138 GLU A CA 1
ATOM 690 C C . GLU A 1 108 ? 19.170 3.041 39.338 1.00 36.87 138 GLU A C 1
ATOM 691 O O . GLU A 1 108 ? 19.000 2.842 38.133 1.00 35.83 138 GLU A O 1
ATOM 697 N N . ILE A 1 109 ? 19.505 4.227 39.833 1.00 37.27 139 ILE A N 1
ATOM 698 C CA . ILE A 1 109 ? 19.758 5.373 38.971 1.00 37.62 139 ILE A CA 1
ATOM 699 C C . ILE A 1 109 ? 21.038 5.192 38.121 1.00 37.15 139 ILE A C 1
ATOM 700 O O . ILE A 1 109 ? 21.061 5.582 36.943 1.00 37.19 139 ILE A O 1
ATOM 705 N N . LEU A 1 110 ? 22.078 4.594 38.706 1.00 34.99 140 LEU A N 1
ATOM 706 C CA . LEU A 1 110 ? 23.401 4.570 38.077 1.00 33.75 140 LEU A CA 1
ATOM 707 C C . LEU A 1 110 ? 23.554 3.507 36.998 1.00 35.19 140 LEU A C 1
ATOM 708 O O . LEU A 1 110 ? 24.234 3.750 36.000 1.00 36.07 140 LEU A O 1
ATOM 713 N N . LYS A 1 111 ? 22.936 2.337 37.185 1.00 36.54 141 LYS A N 1
ATOM 714 C CA . LYS A 1 111 ? 22.910 1.299 36.146 1.00 36.46 141 LYS A CA 1
ATOM 715 C C . LYS A 1 111 ? 22.451 1.868 34.798 1.00 38.05 141 LYS A C 1
ATOM 716 O O . LYS A 1 111 ? 22.840 1.358 33.744 1.00 39.05 141 LYS A O 1
ATOM 718 N N . TYR A 1 112 ? 21.621 2.918 34.844 1.00 36.64 142 TYR A N 1
ATOM 719 C CA . TYR A 1 112 ? 21.123 3.576 33.649 1.00 35.06 142 TYR A CA 1
ATOM 720 C C . TYR A 1 112 ? 21.998 4.780 33.275 1.00 37.01 142 TYR A C 1
ATOM 721 O O . TYR A 1 112 ? 22.315 4.962 32.096 1.00 36.98 142 TYR A O 1
ATOM 730 N N . VAL A 1 113 ? 22.406 5.587 34.259 1.00 37.80 143 VAL A N 1
ATOM 731 C CA . VAL A 1 113 ? 23.266 6.754 33.975 1.00 39.12 143 VAL A CA 1
ATOM 732 C C . VAL A 1 113 ? 24.529 6.351 33.201 1.00 38.16 143 VAL A C 1
ATOM 733 O O . VAL A 1 113 ? 24.950 7.041 32.256 1.00 39.59 143 VAL A O 1
ATOM 737 N N . GLU A 1 114 ? 25.125 5.242 33.605 1.00 36.10 144 GLU A N 1
ATOM 738 C CA . GLU A 1 114 ? 26.329 4.753 32.952 1.00 37.05 144 GLU A CA 1
ATOM 739 C C . GLU A 1 114 ? 26.143 4.527 31.442 1.00 37.32 144 GLU A C 1
ATOM 740 O O . GLU A 1 114 ? 27.089 4.716 30.660 1.00 37.53 144 GLU A O 1
ATOM 746 N N . CYS A 1 115 ? 24.932 4.146 31.030 1.00 36.98 145 CYS A N 1
ATOM 747 C CA . CYS A 1 115 ? 24.627 3.946 29.604 1.00 36.60 145 CYS A CA 1
ATOM 748 C C . CYS A 1 115 ? 24.904 5.200 28.771 1.00 36.43 145 CYS A C 1
ATOM 749 O O . CYS A 1 115 ? 25.218 5.090 27.581 1.00 36.55 145 CYS A O 1
ATOM 752 N N . PHE A 1 116 ? 24.788 6.384 29.389 1.00 35.79 146 PHE A N 1
ATOM 753 C CA . PHE A 1 116 ? 25.072 7.653 28.696 1.00 36.54 146 PHE A CA 1
ATOM 754 C C . PHE A 1 116 ? 26.471 8.188 29.002 1.00 36.56 146 PHE A C 1
ATOM 755 O O . PHE A 1 116 ? 27.130 8.714 28.098 1.00 37.36 146 PHE A O 1
ATOM 763 N N . THR A 1 117 ? 26.910 8.079 30.261 1.00 35.83 147 THR A N 1
ATOM 764 C CA . THR A 1 117 ? 28.160 8.713 30.705 1.00 36.19 147 THR A CA 1
ATOM 765 C C . THR A 1 117 ? 29.417 7.822 30.585 1.00 36.81 147 THR A C 1
ATOM 766 O O . THR A 1 117 ? 30.522 8.322 30.343 1.00 38.67 147 THR A O 1
ATOM 770 N N . GLY A 1 118 ? 29.258 6.512 30.743 1.00 36.05 148 GLY A N 1
ATOM 771 C CA . GLY A 1 118 ? 30.400 5.611 30.877 1.00 35.95 148 GLY A CA 1
ATOM 772 C C . GLY A 1 118 ? 30.660 5.356 32.353 1.00 36.36 148 GLY A C 1
ATOM 773 O O . GLY A 1 118 ? 29.963 5.898 33.203 1.00 36.82 148 GLY A O 1
ATOM 774 N N . PRO A 1 119 ? 31.668 4.532 32.670 1.00 37.06 149 PRO A N 1
ATOM 775 C CA . PRO A 1 119 ? 31.886 4.069 34.051 1.00 38.14 149 PRO A CA 1
ATOM 776 C C . PRO A 1 119 ? 32.482 5.067 35.049 1.00 39.13 149 PRO A C 1
ATOM 777 O O . PRO A 1 119 ? 32.505 4.774 36.244 1.00 42.89 149 PRO A O 1
ATOM 781 N N . ASN A 1 120 ? 32.991 6.198 34.581 1.00 38.18 150 ASN A N 1
ATOM 782 C CA . ASN A 1 120 ? 33.477 7.235 35.486 1.00 38.96 150 ASN A CA 1
ATOM 783 C C . ASN A 1 120 ? 32.403 8.276 35.554 1.00 38.87 150 ASN A C 1
ATOM 784 O O . ASN A 1 120 ? 32.217 8.972 34.572 1.00 38.50 150 ASN A O 1
ATOM 789 N N . ILE A 1 121 ? 31.718 8.404 36.689 1.00 39.73 151 ILE A N 1
ATOM 790 C CA . ILE A 1 121 ? 30.516 9.266 36.774 1.00 39.66 151 ILE A CA 1
ATOM 791 C C . ILE A 1 121 ? 30.603 10.365 37.856 1.00 39.20 151 ILE A C 1
ATOM 792 O O . ILE A 1 121 ? 30.887 10.081 39.022 1.00 38.77 151 ILE A O 1
ATOM 797 N N . MET A 1 122 ? 30.312 11.601 37.448 1.00 39.03 152 MET A N 1
ATOM 798 C CA . MET A 1 122 ? 30.256 12.777 38.331 1.00 39.54 152 MET A CA 1
ATOM 799 C C . MET A 1 122 ? 28.815 13.255 38.458 1.00 39.47 152 MET A C 1
ATOM 800 O O . MET A 1 122 ? 28.135 13.457 37.450 1.00 41.38 152 MET A O 1
ATOM 805 N N . ALA A 1 123 ? 28.352 13.457 39.686 1.00 38.53 153 ALA A N 1
ATOM 806 C CA . ALA A 1 123 ? 27.064 14.085 39.905 1.00 38.00 153 ALA A CA 1
ATOM 807 C C . ALA A 1 123 ? 27.294 15.589 39.918 1.00 36.98 153 ALA A C 1
ATOM 808 O O . ALA A 1 123 ? 27.881 16.108 40.870 1.00 37.74 153 ALA A O 1
ATOM 810 N N . MET A 1 124 ? 26.817 16.281 38.883 1.00 34.78 154 MET A N 1
ATOM 811 C CA . MET A 1 124 ? 27.222 17.670 38.619 1.00 36.17 154 MET A CA 1
ATOM 812 C C . MET A 1 124 ? 26.249 18.758 39.099 1.00 37.73 154 MET A C 1
ATOM 813 O O . MET A 1 124 ? 26.687 19.770 39.628 1.00 38.57 154 MET A O 1
ATOM 818 N N . HIS A 1 125 ? 24.943 18.583 38.888 1.00 39.94 155 HIS A N 1
ATOM 819 C CA . HIS A 1 125 ? 23.944 19.571 39.346 1.00 39.25 155 HIS A CA 1
ATOM 820 C C . HIS A 1 125 ? 22.797 18.843 40.021 1.00 38.51 155 HIS A C 1
ATOM 821 O O . HIS A 1 125 ? 22.242 17.908 39.448 1.00 40.24 155 HIS A O 1
ATOM 828 N N . THR A 1 126 ? 22.447 19.281 41.234 1.00 36.67 156 THR A N 1
ATOM 829 C CA . THR A 1 126 ? 21.386 18.669 42.021 1.00 34.48 156 THR A CA 1
ATOM 830 C C . THR A 1 126 ? 20.217 19.633 42.246 1.00 35.19 156 THR A C 1
ATOM 831 O O . THR A 1 126 ? 20.443 20.781 42.635 1.00 34.09 156 THR A O 1
ATOM 835 N N . MET A 1 127 ? 18.982 19.170 41.992 1.00 35.35 157 MET A N 1
ATOM 836 C CA . MET A 1 127 ? 17.762 19.969 42.261 1.00 39.36 157 MET A CA 1
ATOM 837 C C . MET A 1 127 ? 16.641 19.146 42.889 1.00 36.76 157 MET A C 1
ATOM 838 O O . MET A 1 127 ? 16.441 18.010 42.500 1.00 36.27 157 MET A O 1
ATOM 843 N N . LEU A 1 128 ? 15.887 19.743 43.812 1.00 36.74 158 LEU A N 1
ATOM 844 C CA . LEU A 1 128 ? 14.531 19.262 44.160 1.00 35.83 158 LEU A CA 1
ATOM 845 C C . LEU A 1 128 ? 13.526 20.370 43.838 1.00 35.19 158 LEU A C 1
ATOM 846 O O . LEU A 1 128 ? 13.661 21.489 44.326 1.00 31.41 158 LEU A O 1
ATOM 851 N N . ILE A 1 129 ? 12.528 20.057 43.011 1.00 35.41 159 ILE A N 1
ATOM 852 C CA . ILE A 1 129 ? 11.645 21.083 42.457 1.00 37.19 159 ILE A CA 1
ATOM 853 C C . ILE A 1 129 ? 10.250 20.986 43.058 1.00 37.09 159 ILE A C 1
ATOM 854 O O . ILE A 1 129 ? 9.632 19.927 43.034 1.00 41.02 159 ILE A O 1
ATOM 859 N N . ASN A 1 130 ? 9.765 22.091 43.607 1.00 35.83 160 ASN A N 1
ATOM 860 C CA . ASN A 1 130 ? 8.499 22.117 44.334 1.00 36.34 160 ASN A CA 1
ATOM 861 C C . ASN A 1 130 ? 7.545 23.099 43.649 1.00 36.29 160 ASN A C 1
ATOM 862 O O . ASN A 1 130 ? 7.302 24.198 44.148 1.00 34.83 160 ASN A O 1
ATOM 867 N N . LYS A 1 131 ? 7.014 22.690 42.494 1.00 36.92 161 LYS A N 1
ATOM 868 C CA . LYS A 1 131 ? 6.341 23.620 41.576 1.00 37.40 161 LYS A CA 1
ATOM 869 C C . LYS A 1 131 ? 4.994 24.099 42.124 1.00 36.58 161 LYS A C 1
ATOM 870 O O . LYS A 1 131 ? 4.116 23.288 42.391 1.00 36.66 161 LYS A O 1
ATOM 876 N N . PRO A 1 132 ? 4.835 25.422 42.289 1.00 34.67 162 PRO A N 1
ATOM 877 C CA . PRO A 1 132 ? 3.651 25.937 42.940 1.00 35.35 162 PRO A CA 1
ATOM 878 C C . PRO A 1 132 ? 2.437 25.972 42.005 1.00 36.89 162 PRO A C 1
ATOM 879 O O . PRO A 1 132 ? 2.593 25.760 40.810 1.00 35.75 162 PRO A O 1
ATOM 883 N N . PRO A 1 133 ? 1.224 26.201 42.556 1.00 38.40 163 PRO A N 1
ATOM 884 C CA . PRO A 1 133 ? 0.027 26.420 41.734 1.00 40.27 163 PRO A CA 1
ATOM 885 C C . PRO A 1 133 ? 0.135 27.680 40.874 1.00 42.82 163 PRO A C 1
ATOM 886 O O . PRO A 1 133 ? 0.292 28.772 41.424 1.00 45.07 163 PRO A O 1
ATOM 890 N N . ASP A 1 134 ? 0.069 27.542 39.550 1.00 43.83 164 ASP A N 1
ATOM 891 C CA . ASP A 1 134 ? 0.129 28.711 38.658 1.00 44.85 164 ASP A CA 1
ATOM 892 C C . ASP A 1 134 ? -1.170 29.502 38.779 1.00 44.36 164 ASP A C 1
ATOM 893 O O . ASP A 1 134 ? -2.166 29.176 38.134 1.00 44.96 164 ASP A O 1
ATOM 898 N N . PRO A 1 143 ? 7.799 28.321 29.679 1.00 54.57 173 PRO A N 1
ATOM 899 C CA . PRO A 1 143 ? 8.954 28.746 28.897 1.00 52.20 173 PRO A CA 1
ATOM 900 C C . PRO A 1 143 ? 9.987 27.670 28.673 1.00 45.51 173 PRO A C 1
ATOM 901 O O . PRO A 1 143 ? 10.411 27.015 29.616 1.00 45.99 173 PRO A O 1
ATOM 905 N N . LEU A 1 144 ? 10.412 27.526 27.419 1.00 41.06 174 LEU A N 1
ATOM 906 C CA . LEU A 1 144 ? 11.220 26.366 27.017 1.00 39.99 174 LEU A CA 1
ATOM 907 C C . LEU A 1 144 ? 12.727 26.623 26.985 1.00 36.06 174 LEU A C 1
ATOM 908 O O . LEU A 1 144 ? 13.162 27.730 26.744 1.00 35.90 174 LEU A O 1
ATOM 913 N N . HIS A 1 145 ? 13.513 25.576 27.223 1.00 34.50 175 HIS A N 1
ATOM 914 C CA . HIS A 1 145 ? 14.954 25.716 27.308 1.00 30.24 175 HIS A CA 1
ATOM 915 C C . HIS A 1 145 ? 15.744 24.427 27.172 1.00 28.55 175 HIS A C 1
ATOM 916 O O . HIS A 1 145 ? 15.201 23.328 27.053 1.00 28.91 175 HIS A O 1
ATOM 923 N N . GLN A 1 146 ? 17.056 24.598 27.234 1.00 30.07 176 GLN A N 1
ATOM 924 C CA . GLN A 1 146 ? 18.036 23.523 27.137 1.00 30.51 176 GLN A CA 1
ATOM 925 C C . GLN A 1 146 ? 18.882 23.621 28.376 1.00 28.87 176 GLN A C 1
ATOM 926 O O . GLN A 1 146 ? 19.481 24.647 28.614 1.00 29.50 176 GLN A O 1
ATOM 932 N N . ASP A 1 147 ? 18.898 22.587 29.194 1.00 28.85 177 ASP A N 1
ATOM 933 C CA . ASP A 1 147 ? 19.725 22.618 30.412 1.00 30.78 177 ASP A CA 1
ATOM 934 C C . ASP A 1 147 ? 21.185 22.998 30.167 1.00 30.07 177 ASP A C 1
ATOM 935 O O . ASP A 1 147 ? 21.795 23.611 31.029 1.00 33.39 177 ASP A O 1
ATOM 940 N N . LEU A 1 148 ? 21.730 22.649 29.000 1.00 29.96 178 LEU A N 1
A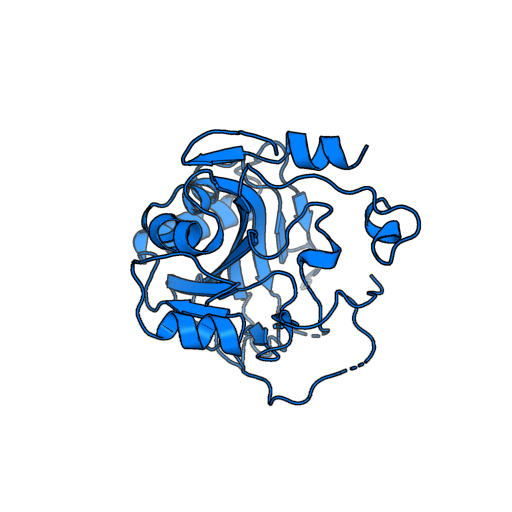TOM 941 C CA . LEU A 1 148 ? 23.149 22.900 28.680 1.00 30.10 178 LEU A CA 1
ATOM 942 C C . LEU A 1 148 ? 23.505 24.370 28.642 1.00 30.45 178 LEU A C 1
ATOM 943 O O . LEU A 1 148 ? 24.671 24.751 28.754 1.00 33.32 178 LEU A O 1
ATOM 948 N N . HIS A 1 149 ? 22.522 25.224 28.465 1.00 29.73 179 HIS A N 1
ATOM 949 C CA . HIS A 1 149 ? 22.849 26.616 28.466 1.00 32.15 179 HIS A CA 1
ATOM 950 C C . HIS A 1 149 ? 23.627 26.956 29.727 1.00 33.39 179 HIS A C 1
ATOM 951 O O . HIS A 1 149 ? 24.491 27.826 29.705 1.00 35.57 179 HIS A O 1
ATOM 958 N N . TYR A 1 150 ? 23.300 26.270 30.817 1.00 34.71 180 TYR A N 1
ATOM 959 C CA . TYR A 1 150 ? 23.888 26.546 32.112 1.00 37.30 180 TYR A CA 1
ATOM 960 C C . TYR A 1 150 ? 25.156 25.753 32.425 1.00 35.25 180 TYR A C 1
ATOM 961 O O . TYR A 1 150 ? 25.785 25.990 33.446 1.00 36.26 180 TYR A O 1
ATOM 970 N N . PHE A 1 151 ? 25.564 24.859 31.531 1.00 32.18 181 PHE A N 1
ATOM 971 C CA . PHE A 1 151 ? 26.666 23.934 31.824 1.00 32.95 181 PHE A CA 1
ATOM 972 C C . PHE A 1 151 ? 27.901 24.273 30.997 1.00 32.02 181 PHE A C 1
ATOM 973 O O . PHE A 1 151 ? 27.906 24.085 29.789 1.00 29.84 181 PHE A O 1
ATOM 981 N N . PRO A 1 152 ? 28.957 24.782 31.643 1.00 32.55 182 PRO A N 1
ATOM 982 C CA . PRO A 1 152 ? 30.150 25.091 30.870 1.00 31.88 182 PRO A CA 1
ATOM 983 C C . PRO A 1 152 ? 31.095 23.914 30.880 1.00 31.28 182 PRO A C 1
ATOM 984 O O . PRO A 1 152 ? 32.210 24.046 31.349 1.00 31.49 182 PRO A O 1
ATOM 988 N N . PHE A 1 153 ? 30.630 22.763 30.401 1.00 30.76 183 PHE A N 1
ATOM 989 C CA . PHE A 1 153 ? 31.468 21.581 30.273 1.00 30.38 183 PHE A CA 1
ATOM 990 C C . PHE A 1 153 ? 30.976 20.706 29.105 1.00 30.56 183 PHE A C 1
ATOM 991 O O . PHE A 1 153 ? 29.809 20.747 28.743 1.00 32.00 183 PHE A O 1
ATOM 999 N N . ARG A 1 154 ? 31.883 19.968 28.472 1.00 30.80 184 ARG A N 1
ATOM 1000 C CA . ARG A 1 154 ? 31.558 19.208 27.257 1.00 33.03 184 ARG A CA 1
ATOM 1001 C C . ARG A 1 154 ? 32.293 17.858 27.233 1.00 35.04 184 ARG A C 1
ATOM 1002 O O . ARG A 1 154 ? 33.156 17.630 28.069 1.00 38.52 184 ARG A O 1
ATOM 1010 N N . PRO A 1 155 ? 31.945 16.944 26.304 1.00 33.81 185 PRO A N 1
ATOM 1011 C CA . PRO A 1 155 ? 30.814 16.882 25.358 1.00 34.27 185 PRO A CA 1
ATOM 1012 C C . PRO A 1 155 ? 29.424 16.739 26.015 1.00 33.33 185 PRO A C 1
ATOM 1013 O O . PRO A 1 155 ? 29.249 15.989 26.971 1.00 32.00 185 PRO A O 1
ATOM 1017 N N . SER A 1 156 ? 28.435 17.451 25.490 1.00 34.67 186 SER A N 1
ATOM 1018 C CA . SER A 1 156 ? 27.046 17.271 25.952 1.00 35.59 186 SER A CA 1
ATOM 1019 C C . SER A 1 156 ? 26.511 15.823 25.861 1.00 35.46 186 SER A C 1
ATOM 1020 O O . SER A 1 156 ? 25.580 15.469 26.581 1.00 35.59 186 SER A O 1
ATOM 1023 N N . ASP A 1 157 ? 27.077 14.995 24.984 1.00 34.68 187 ASP A N 1
ATOM 1024 C CA . ASP A 1 157 ? 26.535 13.636 24.777 1.00 37.05 187 ASP A CA 1
ATOM 1025 C C . ASP A 1 157 ? 26.838 12.721 25.969 1.00 34.29 187 ASP A C 1
ATOM 1026 O O . ASP A 1 157 ? 26.142 11.744 26.179 1.00 33.58 187 ASP A O 1
ATOM 1031 N N . LEU A 1 158 ? 27.846 13.088 26.762 1.00 34.24 188 LEU A N 1
ATOM 1032 C CA . LEU A 1 158 ? 28.263 12.332 27.944 1.00 32.59 188 LEU A CA 1
ATOM 1033 C C . LEU A 1 158 ? 27.673 12.924 29.247 1.00 32.37 188 LEU A C 1
ATOM 1034 O O . LEU A 1 158 ? 28.189 12.687 30.344 1.00 31.21 188 LEU A O 1
ATOM 1039 N N . ILE A 1 159 ? 26.579 13.674 29.100 1.00 33.49 189 ILE A N 1
ATOM 1040 C CA . ILE A 1 159 ? 25.888 14.355 30.194 1.00 32.74 189 ILE A CA 1
ATOM 1041 C C . ILE A 1 159 ? 24.433 13.935 30.153 1.00 32.54 189 ILE A C 1
ATOM 1042 O O . ILE A 1 159 ? 23.818 13.945 29.085 1.00 31.71 189 ILE A O 1
ATOM 1047 N N . VAL A 1 160 ? 23.848 13.653 31.309 1.00 33.62 190 VAL A N 1
ATOM 1048 C CA . VAL A 1 160 ? 22.449 13.236 31.362 1.00 33.27 190 VAL A CA 1
ATOM 1049 C C . VAL A 1 160 ? 21.716 13.753 32.609 1.00 33.83 190 VAL A C 1
ATOM 1050 O O . VAL A 1 160 ? 22.225 13.715 33.738 1.00 33.78 190 VAL A O 1
ATOM 1054 N N . CYS A 1 161 ? 20.508 14.236 32.400 1.00 35.20 191 CYS A N 1
ATOM 1055 C CA . CYS A 1 161 ? 19.637 14.575 33.520 1.00 34.90 191 CYS A CA 1
ATOM 1056 C C . CYS A 1 161 ? 18.830 13.360 33.945 1.00 33.26 191 CYS A C 1
ATOM 1057 O O . CYS A 1 161 ? 18.233 12.711 33.106 1.00 31.31 191 CYS A O 1
ATOM 1060 N N . ALA A 1 162 ? 18.795 13.077 35.242 1.00 33.93 192 ALA A N 1
ATOM 1061 C CA . ALA A 1 162 ? 17.898 12.057 35.795 1.00 34.60 192 ALA A CA 1
ATOM 1062 C C . ALA A 1 162 ? 16.850 12.731 36.670 1.00 34.77 192 ALA A C 1
ATOM 1063 O O . ALA A 1 162 ? 17.169 13.298 37.725 1.00 36.13 192 ALA A O 1
ATOM 1065 N N . TRP A 1 163 ? 15.598 12.659 36.237 1.00 32.74 193 TRP A N 1
ATOM 1066 C CA . TRP A 1 163 ? 14.539 13.470 36.818 1.00 32.65 193 TRP A CA 1
ATOM 1067 C C . TRP A 1 163 ? 13.446 12.525 37.272 1.00 30.30 193 TRP A C 1
ATOM 1068 O O . TRP A 1 163 ? 12.860 11.822 36.454 1.00 30.11 193 TRP A O 1
ATOM 1079 N N . THR A 1 164 ? 13.171 12.497 38.568 1.00 29.81 194 THR A N 1
ATOM 1080 C CA . THR A 1 164 ? 12.220 11.507 39.105 1.00 31.46 194 THR A CA 1
ATOM 1081 C C . THR A 1 164 ? 10.989 12.130 39.742 1.00 30.84 194 THR A C 1
ATOM 1082 O O . THR A 1 164 ? 11.075 13.078 40.520 1.00 32.01 194 THR A O 1
ATOM 1086 N N . ALA A 1 165 ? 9.832 11.587 39.398 1.00 32.30 195 ALA A N 1
ATOM 1087 C CA . ALA A 1 165 ? 8.580 12.019 40.011 1.00 32.02 195 ALA A CA 1
ATOM 1088 C C . ALA A 1 165 ? 8.520 11.549 41.464 1.00 32.50 195 ALA A C 1
ATOM 1089 O O . ALA A 1 165 ? 8.665 10.346 41.753 1.00 30.71 195 ALA A O 1
ATOM 1091 N N . MET A 1 166 ? 8.336 12.515 42.368 1.00 33.18 196 MET A N 1
ATOM 1092 C CA . MET A 1 166 ? 8.070 12.245 43.789 1.00 32.75 196 MET A CA 1
ATOM 1093 C C . MET A 1 166 ? 6.583 12.168 44.134 1.00 31.91 196 MET A C 1
ATOM 1094 O O . MET A 1 166 ? 6.219 12.164 45.313 1.00 32.36 196 MET A O 1
ATOM 1099 N N . GLU A 1 167 ? 5.726 12.140 43.116 1.00 31.73 197 GLU A N 1
ATOM 1100 C CA . GLU A 1 167 ? 4.287 11.884 43.281 1.00 30.49 197 GLU A CA 1
ATOM 1101 C C . GLU A 1 167 ? 3.716 11.702 41.878 1.00 29.76 197 GLU A C 1
ATOM 1102 O O . GLU A 1 167 ? 4.466 11.719 40.888 1.00 21.23 197 GLU A O 1
ATOM 1108 N N . HIS A 1 168 ? 2.396 11.526 41.786 1.00 33.55 198 HIS A N 1
ATOM 1109 C CA . HIS A 1 168 ? 1.749 11.409 40.478 1.00 36.57 198 HIS A CA 1
ATOM 1110 C C . HIS A 1 168 ? 1.820 12.753 39.763 1.00 37.08 198 HIS A C 1
ATOM 1111 O O . HIS A 1 168 ? 1.281 13.753 40.249 1.00 36.62 198 HIS A O 1
ATOM 1118 N N . ILE A 1 169 ? 2.496 12.760 38.619 1.00 38.79 199 ILE A N 1
ATOM 1119 C CA . ILE A 1 169 ? 2.634 13.953 37.791 1.00 40.40 199 ILE A CA 1
ATOM 1120 C C . ILE A 1 169 ? 1.963 13.735 36.447 1.00 41.88 199 ILE A C 1
ATOM 1121 O O . ILE A 1 169 ? 2.346 12.841 35.684 1.00 41.02 199 ILE A O 1
ATOM 1126 N N . SER A 1 170 ? 0.946 14.559 36.189 1.00 42.99 200 SER A N 1
ATOM 1127 C CA . SER A 1 170 ? 0.143 14.491 34.975 1.00 42.26 200 SER A CA 1
ATOM 1128 C C . SER A 1 170 ? 0.139 15.855 34.312 1.00 41.82 200 SER A C 1
ATOM 1129 O O . SER A 1 170 ? 0.940 16.728 34.660 1.00 41.33 200 SER A O 1
ATOM 1132 N N . ARG A 1 171 ? -0.795 16.050 33.386 1.00 42.44 201 ARG A N 1
ATOM 1133 C CA . ARG A 1 171 ? -0.866 17.282 32.609 1.00 43.14 201 ARG A CA 1
ATOM 1134 C C . ARG A 1 171 ? -1.427 18.416 33.466 1.00 42.62 201 ARG A C 1
ATOM 1135 O O . ARG A 1 171 ? -1.017 19.556 33.308 1.00 44.39 201 ARG A O 1
ATOM 1139 N N . ASN A 1 172 ? -2.348 18.084 34.375 1.00 41.62 202 ASN A N 1
ATOM 1140 C CA . ASN A 1 172 ? -2.951 19.035 35.324 1.00 41.26 202 ASN A CA 1
ATOM 1141 C C . ASN A 1 172 ? -2.007 19.746 36.285 1.00 39.12 202 ASN A C 1
ATOM 1142 O O . ASN A 1 172 ? -2.205 20.931 36.561 1.00 39.44 202 ASN A O 1
ATOM 1147 N N . ASN A 1 173 ? -1.036 19.027 36.845 1.00 36.71 203 ASN A N 1
ATOM 1148 C CA . ASN A 1 173 ? -0.087 19.655 37.782 1.00 35.43 203 ASN A CA 1
ATOM 1149 C C . ASN A 1 173 ? 1.272 19.977 37.211 1.00 35.67 203 ASN A C 1
ATOM 1150 O O . ASN A 1 173 ? 2.226 20.137 37.952 1.00 38.71 203 ASN A O 1
ATOM 1155 N N . GLY A 1 174 ? 1.367 20.106 35.897 1.00 36.04 204 GLY A N 1
ATOM 1156 C CA . GLY A 1 174 ? 2.554 20.681 35.280 1.00 33.71 204 GLY A CA 1
ATOM 1157 C C . GLY A 1 174 ? 3.664 19.684 35.132 1.00 34.07 204 GLY A C 1
ATOM 1158 O O . GLY A 1 174 ? 4.732 19.858 35.687 1.00 36.27 204 GLY A O 1
ATOM 1159 N N . CYS A 1 175 ? 3.421 18.626 34.369 1.00 35.41 205 CYS A N 1
ATOM 1160 C CA . CYS A 1 175 ? 4.480 17.687 34.006 1.00 35.54 205 CYS A CA 1
ATOM 1161 C C . CYS A 1 175 ? 5.430 18.309 32.975 1.00 35.29 205 CYS A C 1
ATOM 1162 O O . CYS A 1 175 ? 5.200 19.410 32.472 1.00 35.46 205 CYS A O 1
ATOM 1165 N N . LEU A 1 176 ? 6.513 17.606 32.684 1.00 35.41 206 LEU A N 1
ATOM 1166 C CA . LEU A 1 176 ? 7.498 18.088 31.738 1.00 36.16 206 LEU A CA 1
ATOM 1167 C C . LEU A 1 176 ? 6.928 17.968 30.329 1.00 35.94 206 LEU A C 1
ATOM 1168 O O . LEU A 1 176 ? 6.240 16.981 30.005 1.00 37.06 206 LEU A O 1
ATOM 1173 N N . VAL A 1 177 ? 7.186 18.988 29.514 1.00 32.53 207 VAL A N 1
ATOM 1174 C CA . VAL A 1 177 ? 6.933 18.919 28.068 1.00 32.89 207 VAL A CA 1
ATOM 1175 C C . VAL A 1 177 ? 8.266 18.785 27.360 1.00 32.60 207 VAL A C 1
ATOM 1176 O O . VAL A 1 177 ? 9.261 19.388 27.776 1.00 30.64 207 VAL A O 1
ATOM 1180 N N . VAL A 1 178 ? 8.294 17.981 26.304 1.00 31.56 208 VAL A N 1
ATOM 1181 C CA . VAL A 1 178 ? 9.508 17.816 25.521 1.00 29.49 208 VAL A CA 1
ATOM 1182 C C . VAL A 1 178 ? 9.218 17.905 24.028 1.00 31.03 208 VAL A C 1
ATOM 1183 O O . VAL A 1 178 ? 8.133 17.500 23.538 1.00 27.35 208 VAL A O 1
ATOM 1187 N N . LEU A 1 179 ? 10.199 18.468 23.325 1.00 31.50 209 LEU A N 1
ATOM 1188 C CA . LEU A 1 179 ? 10.195 18.546 21.874 1.00 31.10 209 LEU A CA 1
ATOM 1189 C C . LEU A 1 179 ? 11.131 17.443 21.399 1.00 31.46 209 LEU A C 1
ATOM 1190 O O . LEU A 1 179 ? 12.339 17.636 21.365 1.00 33.28 209 LEU A O 1
ATOM 1195 N N . PRO A 1 180 ? 10.582 16.275 21.052 1.00 31.21 210 PRO A N 1
ATOM 1196 C CA . PRO A 1 180 ? 11.404 15.118 20.704 1.00 31.98 210 PRO A CA 1
ATOM 1197 C C . PRO A 1 180 ? 12.345 15.400 19.553 1.00 33.77 210 PRO A C 1
ATOM 1198 O O . PRO A 1 180 ? 11.969 16.099 18.619 1.00 34.11 210 PRO A O 1
ATOM 1202 N N . GLY A 1 181 ? 13.566 14.869 19.635 1.00 35.40 211 GLY A N 1
ATOM 1203 C CA . GLY A 1 181 ? 14.560 15.034 18.581 1.00 34.69 211 GLY A CA 1
ATOM 1204 C C . GLY A 1 181 ? 15.316 16.364 18.536 1.00 35.10 211 GLY A C 1
ATOM 1205 O O . GLY A 1 181 ? 16.213 16.527 17.694 1.00 35.71 211 GLY A O 1
ATOM 1206 N N . TH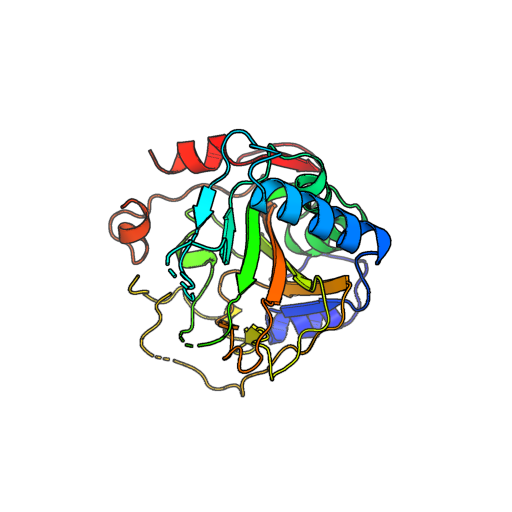R A 1 182 ? 14.984 17.325 19.399 1.00 35.14 212 THR A N 1
ATOM 1207 C CA . THR A 1 182 ? 15.730 18.602 19.404 1.00 34.59 212 THR A CA 1
ATOM 1208 C C . THR A 1 182 ? 17.109 18.470 20.077 1.00 35.54 212 THR A C 1
ATOM 1209 O O . THR A 1 182 ? 17.925 19.360 19.960 1.00 35.79 212 THR A O 1
ATOM 1213 N N . HIS A 1 183 ? 17.378 17.351 20.744 1.00 36.72 213 HIS A N 1
ATOM 1214 C CA . HIS A 1 183 ? 18.734 17.055 21.217 1.00 37.82 213 HIS A CA 1
ATOM 1215 C C . HIS A 1 183 ? 19.806 16.936 20.108 1.00 39.88 213 HIS A C 1
ATOM 1216 O O . HIS A 1 183 ? 21.014 16.930 20.392 1.00 38.59 213 HIS A O 1
ATOM 1223 N N . LYS A 1 184 ? 19.348 16.840 18.858 1.00 41.64 214 LYS A N 1
ATOM 1224 C CA . LYS A 1 184 ? 20.206 16.697 17.678 1.00 39.75 214 LYS A CA 1
ATOM 1225 C C . LYS A 1 184 ? 20.625 18.026 17.150 1.00 40.54 214 LYS A C 1
ATOM 1226 O O . LYS A 1 184 ? 21.511 18.082 16.292 1.00 39.82 214 LYS A O 1
ATOM 1232 N N . GLY A 1 185 ? 19.955 19.084 17.622 1.00 40.26 215 GLY A N 1
ATOM 1233 C CA . GLY A 1 185 ? 20.154 20.433 17.104 1.00 40.03 215 GLY A CA 1
ATOM 1234 C C . GLY A 1 185 ? 21.186 21.187 17.919 1.00 41.46 215 GLY A C 1
ATOM 1235 O O . GLY A 1 185 ? 21.819 20.621 18.826 1.00 42.42 215 GLY A O 1
ATOM 1236 N N . SER A 1 186 ? 21.341 22.477 17.614 1.00 39.64 216 SER A N 1
ATOM 1237 C CA . SER A 1 186 ? 22.405 23.263 18.206 1.00 37.38 216 SER A CA 1
ATOM 1238 C C . SER A 1 186 ? 21.982 23.778 19.578 1.00 35.99 216 SER A C 1
ATOM 1239 O O . SER A 1 186 ? 20.816 23.697 19.941 1.00 36.87 216 SER A O 1
ATOM 1242 N N . LEU A 1 187 ? 22.947 24.277 20.349 1.00 32.76 217 LEU A N 1
ATOM 1243 C CA . LEU A 1 187 ? 22.637 25.054 21.530 1.00 30.44 217 LEU A CA 1
ATOM 1244 C C . LEU A 1 187 ? 22.072 26.393 21.055 1.00 30.03 217 LEU A C 1
ATOM 1245 O O . LEU A 1 187 ? 22.751 27.158 20.375 1.00 30.65 217 LEU A O 1
ATOM 1250 N N . LYS A 1 188 ? 20.837 26.670 21.439 1.00 31.42 218 LYS A N 1
ATOM 1251 C CA . LYS A 1 188 ? 20.158 27.911 21.099 1.00 33.72 218 LYS A CA 1
ATOM 1252 C C . LYS A 1 188 ? 20.458 28.989 22.121 1.00 34.54 218 LYS A C 1
ATOM 1253 O O . LYS A 1 188 ? 20.745 28.666 23.266 1.00 35.70 218 LYS A O 1
ATOM 1259 N N . PRO A 1 189 ? 20.319 30.274 21.731 1.00 35.96 219 PRO A N 1
ATOM 1260 C CA . PRO A 1 189 ? 20.449 31.383 22.681 1.00 37.21 219 PRO A CA 1
ATOM 1261 C C . PRO A 1 189 ? 19.269 31.441 23.649 1.00 37.82 219 PRO A C 1
ATOM 1262 O O . PRO A 1 189 ? 18.156 31.116 23.245 1.00 40.30 219 PRO A O 1
ATOM 1266 N N . HIS A 1 190 ? 19.521 31.848 24.900 1.00 39.53 220 HIS A N 1
ATOM 1267 C CA . HIS A 1 190 ? 18.490 31.980 25.954 1.00 40.88 220 HIS A CA 1
ATOM 1268 C C . HIS A 1 190 ? 18.537 33.355 26.613 1.00 45.30 220 HIS A C 1
ATOM 1269 O O . HIS A 1 190 ? 19.619 33.871 26.836 1.00 45.01 220 HIS A O 1
ATOM 1276 N N . ASP A 1 191 ? 17.363 33.900 26.970 1.00 51.84 221 ASP A N 1
ATOM 1277 C CA . ASP A 1 191 ? 17.210 35.113 27.815 1.00 55.61 221 ASP A CA 1
ATOM 1278 C C . ASP A 1 191 ? 16.669 34.754 29.217 1.00 58.26 221 ASP A C 1
ATOM 1279 O O . ASP A 1 191 ? 15.534 34.278 29.332 1.00 57.26 221 ASP A O 1
ATOM 1284 N N . TYR A 1 192 ? 17.467 35.001 30.269 1.00 62.60 222 TYR A N 1
ATOM 1285 C CA . TYR A 1 192 ? 17.092 34.698 31.686 1.00 61.87 222 TYR A CA 1
ATOM 1286 C C . TYR A 1 192 ? 18.298 34.805 32.630 1.00 62.01 222 TYR A C 1
ATOM 1287 O O . TYR A 1 192 ? 18.153 35.138 33.811 1.00 61.65 222 TYR A O 1
ATOM 1296 N N . HIS A 1 204 ? 15.982 29.923 31.016 1.00 58.79 234 HIS A N 1
ATOM 1297 C CA . HIS A 1 204 ? 14.507 29.983 30.948 1.00 59.14 234 HIS A CA 1
ATOM 1298 C C . HIS A 1 204 ? 14.056 30.813 29.743 1.00 56.92 234 HIS A C 1
ATOM 1299 O O . HIS A 1 204 ? 13.309 31.786 29.894 1.00 59.62 234 HIS A O 1
ATOM 1301 N N . GLY A 1 205 ? 14.482 30.410 28.550 1.00 52.83 235 GLY A N 1
ATOM 1302 C CA . GLY A 1 205 ? 14.866 31.409 27.567 1.00 52.34 235 GLY A CA 1
ATOM 1303 C C . GLY A 1 205 ? 14.594 31.318 26.083 1.00 50.72 235 GLY A C 1
ATOM 1304 O O . GLY A 1 205 ? 14.468 32.356 25.471 1.00 51.34 235 GLY A O 1
ATOM 1305 N N . ILE A 1 206 ? 14.498 30.141 25.470 1.00 50.14 236 ILE A N 1
ATOM 1306 C CA . ILE A 1 206 ? 14.531 30.133 23.987 1.00 51.49 236 ILE A CA 1
ATOM 1307 C C . ILE A 1 206 ? 13.356 30.888 23.324 1.00 51.81 236 ILE A C 1
ATOM 1308 O O . ILE A 1 206 ? 12.205 30.474 23.442 1.00 53.18 236 ILE A O 1
ATOM 1313 N N . GLN A 1 207 ? 13.660 31.965 22.603 1.00 54.26 237 GLN A N 1
ATOM 1314 C CA . GLN A 1 207 ? 12.625 32.803 21.979 1.00 56.15 237 GLN A CA 1
ATOM 1315 C C . GLN A 1 207 ? 12.546 32.616 20.458 1.00 58.18 237 GLN A C 1
ATOM 1316 O O . GLN A 1 207 ? 12.544 33.592 19.723 1.00 61.75 237 GLN A O 1
ATOM 1318 N N . ASP A 1 208 ? 12.482 31.366 19.998 1.00 60.67 238 ASP A N 1
ATOM 1319 C CA . ASP A 1 208 ? 12.319 31.044 18.572 1.00 62.39 238 ASP A CA 1
ATOM 1320 C C . ASP A 1 208 ? 10.838 30.867 18.263 1.00 64.03 238 ASP A C 1
ATOM 1321 O O . ASP A 1 208 ? 10.301 29.766 18.400 1.00 66.36 238 ASP A O 1
ATOM 1326 N N . GLU A 1 210 ? 11.653 26.596 15.691 1.00 60.37 240 GLU A N 1
ATOM 1327 C CA . GLU A 1 210 ? 12.669 25.564 15.475 1.00 60.55 240 GLU A CA 1
ATOM 1328 C C . GLU A 1 210 ? 12.162 24.155 15.849 1.00 61.05 240 GLU A C 1
ATOM 1329 O O . GLU A 1 210 ? 12.941 23.291 16.283 1.00 61.76 240 GLU A O 1
ATOM 1335 N N . GLU A 1 211 ? 10.862 23.917 15.659 1.00 61.12 241 GLU A N 1
ATOM 1336 C CA . GLU A 1 211 ? 10.195 22.757 16.292 1.00 60.54 241 GLU A CA 1
ATOM 1337 C C . GLU A 1 211 ? 10.166 21.531 15.381 1.00 59.02 241 GLU A C 1
ATOM 1338 O O . GLU A 1 211 ? 11.118 20.758 15.367 1.00 60.69 241 GLU A O 1
ATOM 1344 N N . ASN A 1 212 ? 9.103 21.368 14.606 1.00 57.19 242 ASN A N 1
ATOM 1345 C CA . ASN A 1 212 ? 8.969 20.238 13.683 1.00 55.91 242 ASN A CA 1
ATOM 1346 C C . ASN A 1 212 ? 9.186 18.840 14.306 1.00 52.67 242 ASN A C 1
ATOM 1347 O O . ASN A 1 212 ? 9.979 18.035 13.827 1.00 52.41 242 ASN A O 1
ATOM 1352 N N . LYS A 1 213 ? 8.475 18.618 15.411 1.00 50.44 243 LYS A N 1
ATOM 1353 C CA . LYS A 1 213 ? 8.059 17.293 15.915 1.00 47.51 243 LYS A CA 1
ATOM 1354 C C . LYS A 1 213 ? 7.125 17.564 17.105 1.00 43.33 243 LYS A C 1
ATOM 1355 O O . LYS A 1 213 ? 7.475 18.347 17.994 1.00 44.43 243 LYS A O 1
ATOM 1359 N N . ALA A 1 214 ? 5.941 16.943 17.101 1.00 39.58 244 ALA A N 1
ATOM 1360 C CA . ALA A 1 214 ? 4.848 17.273 18.054 1.00 36.00 244 ALA A CA 1
ATOM 1361 C C . ALA A 1 214 ? 5.229 17.051 19.521 1.00 34.45 244 ALA A C 1
ATOM 1362 O O . ALA A 1 214 ? 5.775 16.004 19.874 1.00 32.93 244 ALA A O 1
ATOM 1364 N N . ARG A 1 215 ? 4.922 18.025 20.377 1.00 32.90 245 ARG A N 1
ATOM 1365 C CA . ARG A 1 215 ? 5.337 17.950 21.782 1.00 30.77 245 ARG A CA 1
ATOM 1366 C C . ARG A 1 215 ? 4.796 16.722 22.507 1.00 29.57 245 ARG A C 1
ATOM 1367 O O . ARG A 1 215 ? 3.716 16.201 22.198 1.00 28.97 245 ARG A O 1
ATOM 1375 N N . VAL A 1 216 ? 5.556 16.277 23.490 1.00 28.58 246 VAL A N 1
ATOM 1376 C CA . VAL A 1 216 ? 5.113 15.204 24.343 1.00 28.17 246 VAL A CA 1
ATOM 1377 C C . VAL A 1 216 ? 5.061 15.716 25.773 1.00 26.89 246 VAL A C 1
ATOM 1378 O O . VAL A 1 216 ? 5.985 16.358 26.227 1.00 25.80 246 VAL A O 1
ATOM 1382 N N . HIS A 1 217 ? 3.933 15.482 26.429 1.00 26.11 247 HIS A N 1
ATOM 1383 C CA . HIS A 1 217 ? 3.765 15.700 27.846 1.00 28.48 247 HIS A CA 1
ATOM 1384 C C . HIS A 1 217 ? 4.065 14.399 28.612 1.00 28.38 247 HIS A C 1
ATOM 1385 O O . HIS A 1 217 ? 3.345 13.411 28.475 1.00 26.91 247 HIS A O 1
ATOM 1392 N N . LEU A 1 218 ? 5.095 14.434 29.452 1.00 28.09 248 LEU A N 1
ATOM 1393 C CA . LEU A 1 218 ? 5.521 13.270 30.202 1.00 28.28 248 LEU A CA 1
ATOM 1394 C C . LEU A 1 218 ? 4.708 13.079 31.458 1.00 30.15 248 LEU A C 1
ATOM 1395 O O . LEU A 1 218 ? 5.117 13.529 32.542 1.00 32.47 248 LEU A O 1
ATOM 1400 N N . VAL A 1 219 ? 3.572 12.400 31.333 1.00 29.96 249 VAL A N 1
ATOM 1401 C CA . VAL A 1 219 ? 2.818 12.027 32.511 1.00 31.48 249 VAL A CA 1
ATOM 1402 C C . VAL A 1 219 ? 3.598 10.869 33.123 1.00 33.02 249 VAL A C 1
ATOM 1403 O O . VAL A 1 219 ? 3.953 9.907 32.433 1.00 35.37 249 VAL A O 1
ATOM 1407 N N . MET A 1 220 ? 3.912 10.999 34.408 1.00 34.06 250 MET A N 1
ATOM 1408 C CA . MET A 1 220 ? 4.687 9.999 35.131 1.00 34.34 250 MET A CA 1
ATOM 1409 C C . MET A 1 220 ? 3.984 9.684 36.430 1.00 36.08 250 MET A C 1
ATOM 1410 O O . MET A 1 220 ? 3.285 10.530 36.986 1.00 37.28 250 MET A O 1
ATOM 1415 N N . GLU A 1 221 ? 4.151 8.444 36.888 1.00 36.34 251 GLU A N 1
ATOM 1416 C CA . GLU A 1 221 ? 3.740 8.031 38.216 1.00 33.58 251 GLU A CA 1
ATOM 1417 C C . GLU A 1 221 ? 4.913 8.210 39.178 1.00 32.79 251 GLU A C 1
ATOM 1418 O O . GLU A 1 221 ? 6.065 8.275 38.759 1.00 32.13 251 GLU A O 1
ATOM 1420 N N . LYS A 1 222 ? 4.593 8.294 40.466 1.00 33.60 252 LYS A N 1
ATOM 1421 C CA . LYS A 1 222 ? 5.562 8.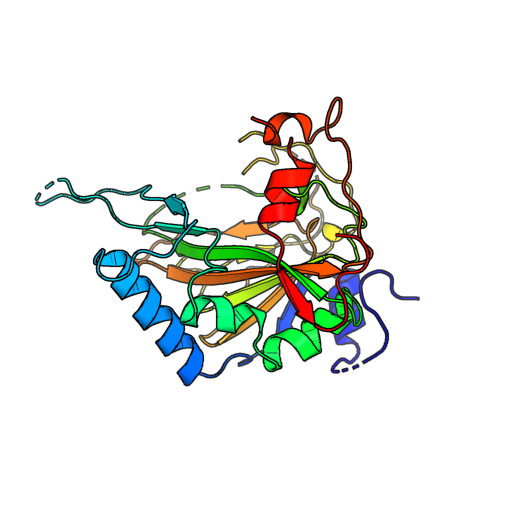298 41.574 1.00 34.05 252 LYS A CA 1
ATOM 1422 C C . LYS A 1 222 ? 6.652 7.229 41.410 1.00 33.62 252 LYS A C 1
ATOM 1423 O O . LYS A 1 222 ? 6.358 6.066 41.166 1.00 35.39 252 LYS A O 1
ATOM 1428 N N . GLY A 1 223 ? 7.912 7.634 41.519 1.00 34.31 253 GLY A N 1
ATOM 1429 C CA . GLY A 1 223 ? 9.043 6.721 41.336 1.00 33.44 253 GLY A CA 1
ATOM 1430 C C . GLY A 1 223 ? 9.534 6.603 39.907 1.00 34.07 253 GLY A C 1
ATOM 1431 O O . GLY A 1 223 ? 10.690 6.243 39.689 1.00 34.30 253 GLY A O 1
ATOM 1432 N N . ASP A 1 224 ? 8.671 6.886 38.923 1.00 34.33 254 ASP A N 1
ATOM 1433 C CA . ASP A 1 224 ? 9.092 6.873 37.521 1.00 34.30 254 ASP A CA 1
ATOM 1434 C C . ASP A 1 224 ? 10.216 7.886 37.338 1.00 33.07 254 ASP A C 1
ATOM 1435 O O . ASP A 1 224 ? 10.200 8.933 37.973 1.00 30.77 254 ASP A O 1
ATOM 1440 N N . THR A 1 225 ? 11.163 7.572 36.454 1.00 33.44 255 THR A N 1
ATOM 1441 C CA . THR A 1 225 ? 12.295 8.455 36.148 1.00 33.98 255 THR A CA 1
ATOM 1442 C C . THR A 1 225 ? 12.401 8.703 34.650 1.00 34.14 255 THR A C 1
ATOM 1443 O O . THR A 1 225 ? 12.254 7.769 33.837 1.00 34.32 255 THR A O 1
ATOM 1447 N N . VAL A 1 226 ? 12.673 9.949 34.288 1.00 31.53 256 VAL A N 1
ATOM 1448 C CA . VAL A 1 226 ? 13.009 10.268 32.906 1.00 33.16 256 VAL A CA 1
ATOM 1449 C C . VAL A 1 226 ? 14.524 10.612 32.812 1.00 34.43 256 VAL A C 1
ATOM 1450 O O . VAL A 1 226 ? 15.096 11.256 33.709 1.00 34.42 256 VAL A O 1
ATOM 1454 N N . PHE A 1 227 ? 15.161 10.095 31.762 1.00 34.37 257 PHE A N 1
ATOM 1455 C CA . PHE A 1 227 ? 16.556 10.386 31.416 1.00 33.27 257 PHE A CA 1
ATOM 1456 C C . PHE A 1 227 ? 16.517 11.209 30.150 1.00 33.91 257 PHE A C 1
ATOM 1457 O O . PHE A 1 227 ? 15.787 10.867 29.206 1.00 34.00 257 PHE A O 1
ATOM 1465 N N . PHE A 1 228 ? 17.245 12.325 30.131 1.00 34.40 258 PHE A N 1
ATOM 1466 C CA . PHE A 1 228 ? 17.230 13.172 28.947 1.00 33.13 258 PHE A CA 1
ATOM 1467 C C . PHE A 1 228 ? 18.468 14.042 28.759 1.00 32.05 258 PHE A C 1
ATOM 1468 O O . PHE A 1 228 ? 19.194 14.337 29.711 1.00 34.31 258 PHE A O 1
ATOM 1476 N N . HIS A 1 229 ? 18.687 14.400 27.496 1.00 32.20 259 HIS A N 1
ATOM 1477 C CA . HIS A 1 229 ? 19.893 15.074 26.969 1.00 32.58 259 HIS A CA 1
ATOM 1478 C C . HIS A 1 229 ? 19.842 16.577 27.242 1.00 31.30 259 HIS A C 1
ATOM 1479 O O . HIS A 1 229 ? 18.752 17.137 27.246 1.00 30.12 259 HIS A O 1
ATOM 1486 N N . PRO A 1 230 ? 21.005 17.230 27.487 1.00 31.08 260 PRO A N 1
ATOM 1487 C CA . PRO A 1 230 ? 21.108 18.663 27.823 1.00 31.39 260 PRO A CA 1
ATOM 1488 C C . PRO A 1 230 ? 20.714 19.637 26.757 1.00 30.55 260 PRO A C 1
ATOM 1489 O O . PRO A 1 230 ? 20.594 20.833 27.052 1.00 34.46 260 PRO A O 1
ATOM 1493 N N . LEU A 1 231 ? 20.644 19.158 25.512 1.00 30.28 261 LEU A N 1
ATOM 1494 C CA . LEU A 1 231 ? 20.144 19.929 24.384 1.00 29.12 261 LEU A CA 1
ATOM 1495 C C . LEU A 1 231 ? 18.678 19.623 24.023 1.00 27.03 261 LEU A C 1
ATOM 1496 O O . LEU A 1 231 ? 18.114 20.234 23.094 1.00 25.84 261 LEU A O 1
ATOM 1501 N N . LEU A 1 232 ? 18.047 18.703 24.740 1.00 27.06 262 LEU A N 1
ATOM 1502 C CA . LEU A 1 232 ? 16.595 18.501 24.571 1.00 30.67 262 LEU A CA 1
ATOM 1503 C C . LEU A 1 232 ? 15.801 19.732 25.037 1.00 32.77 262 LEU A C 1
ATOM 1504 O O . LEU A 1 232 ? 15.929 20.174 26.180 1.00 30.62 262 LEU A O 1
ATOM 1509 N N . ILE A 1 233 ? 14.975 20.259 24.139 1.00 34.70 263 ILE A N 1
ATOM 1510 C CA . ILE A 1 233 ? 14.147 21.417 24.438 1.00 36.22 263 ILE A CA 1
ATOM 1511 C C . ILE A 1 233 ? 12.915 20.944 25.225 1.00 38.44 263 ILE A C 1
ATOM 1512 O O . ILE A 1 233 ? 12.164 20.058 24.785 1.00 39.36 263 ILE A O 1
ATOM 1517 N N . HIS A 1 234 ? 12.734 21.541 26.401 1.00 37.20 264 HIS A N 1
ATOM 1518 C CA . HIS A 1 234 ? 11.697 21.117 27.328 1.00 34.96 264 HIS A CA 1
ATOM 1519 C C . HIS A 1 234 ? 11.292 22.292 28.237 1.00 36.08 264 HIS A C 1
ATOM 1520 O O . HIS A 1 234 ? 11.918 23.390 28.204 1.00 35.89 264 HIS A O 1
ATOM 1527 N N . GLY A 1 235 ? 10.242 22.041 29.021 1.00 35.17 265 GLY A N 1
ATOM 1528 C CA . GLY A 1 235 ? 9.655 22.993 29.953 1.00 36.60 265 GLY A CA 1
ATOM 1529 C C . GLY A 1 235 ? 8.603 22.293 30.801 1.00 38.66 265 GLY A C 1
ATOM 1530 O O . GLY A 1 235 ? 8.264 21.153 30.555 1.00 41.95 265 GLY A O 1
ATOM 1531 N N . SER A 1 236 ? 8.095 22.964 31.822 1.00 41.36 266 SER A N 1
ATOM 1532 C CA . SER A 1 236 ? 7.022 22.429 32.649 1.00 41.20 266 SER A CA 1
ATOM 1533 C C . SER A 1 236 ? 5.740 23.147 32.316 1.00 41.37 266 SER A C 1
ATOM 1534 O O . SER A 1 236 ? 5.727 24.366 32.154 1.00 42.97 266 SER A O 1
ATOM 1537 N N . GLY A 1 237 ? 4.657 22.393 32.231 1.00 41.34 267 GLY A N 1
ATOM 1538 C CA . GLY A 1 237 ? 3.361 22.967 31.915 1.00 41.47 267 GLY A CA 1
ATOM 1539 C C . GLY A 1 237 ? 2.792 23.645 33.128 1.00 41.74 267 GLY A C 1
ATOM 1540 O O . GLY A 1 237 ? 3.414 23.667 34.187 1.00 42.40 267 GLY A O 1
ATOM 1541 N N . GLN A 1 238 ? 1.594 24.185 32.973 1.00 43.18 268 GLN A N 1
ATOM 1542 C CA . GLN A 1 238 ? 0.927 24.879 34.063 1.00 43.11 268 GLN A CA 1
ATOM 1543 C C . GLN A 1 238 ? 0.521 23.908 35.174 1.00 41.53 268 GLN A C 1
ATOM 1544 O O . GLN A 1 238 ? 0.043 22.820 34.903 1.00 40.75 268 GLN A O 1
ATOM 1546 N N . ASN A 1 239 ? 0.750 24.304 36.421 1.00 41.44 269 ASN A N 1
ATOM 1547 C CA . ASN A 1 239 ? 0.225 23.593 37.574 1.00 40.67 269 ASN A CA 1
ATOM 1548 C C . ASN A 1 239 ? -1.122 24.232 37.949 1.00 41.61 269 ASN A C 1
ATOM 1549 O O . ASN A 1 239 ? -1.188 25.159 38.768 1.00 42.60 269 ASN A O 1
ATOM 1554 N N . LYS A 1 240 ? -2.192 23.721 37.331 1.00 41.02 270 LYS A N 1
ATOM 1555 C CA . LYS A 1 240 ? -3.571 24.216 37.548 1.00 40.19 270 LYS A CA 1
ATOM 1556 C C . LYS A 1 240 ? -4.286 23.532 38.721 1.00 38.65 270 LYS A C 1
ATOM 1557 O O . LYS A 1 240 ? -5.505 23.573 38.809 1.00 37.41 270 LYS A O 1
ATOM 1559 N N . THR A 1 241 ? -3.521 22.880 39.594 1.00 38.05 271 THR A N 1
ATOM 1560 C CA . THR A 1 241 ? -4.043 22.293 40.813 1.00 36.73 271 THR A CA 1
ATOM 1561 C C . THR A 1 241 ? -3.669 23.225 41.962 1.00 37.68 271 THR A C 1
ATOM 1562 O O . THR A 1 241 ? -3.032 24.249 41.746 1.00 39.42 271 THR A O 1
ATOM 1566 N N . GLN A 1 242 ? -4.076 22.868 43.176 1.00 38.57 272 GLN A N 1
ATOM 1567 C CA . GLN A 1 242 ? -3.789 23.658 44.365 1.00 37.28 272 GLN A CA 1
ATOM 1568 C C . GLN A 1 242 ? -2.605 23.105 45.135 1.00 37.91 272 GLN A C 1
ATOM 1569 O O . GLN A 1 242 ? -2.251 23.643 46.177 1.00 38.25 272 GLN A O 1
ATOM 1575 N N . GLY A 1 243 ? -1.984 22.047 44.611 1.00 38.62 273 GLY A N 1
ATOM 1576 C CA . GLY A 1 243 ? -0.853 21.396 45.273 1.00 39.74 273 GLY A CA 1
ATOM 1577 C C . GLY A 1 243 ? 0.502 21.782 44.713 1.00 40.62 273 GLY A C 1
ATOM 1578 O O . GLY A 1 243 ? 0.615 22.221 43.560 1.00 43.85 273 GLY A O 1
ATOM 1579 N N . PHE A 1 244 ? 1.538 21.602 45.527 1.00 40.37 274 PHE A N 1
ATOM 1580 C CA . PHE A 1 244 ? 2.911 21.829 45.096 1.00 40.39 274 PHE A CA 1
ATOM 1581 C C . PHE A 1 244 ? 3.475 20.532 44.562 1.00 41.21 274 PHE A C 1
ATOM 1582 O O . PHE A 1 244 ? 3.426 19.503 45.229 1.00 45.04 274 PHE A O 1
ATOM 1590 N N . ARG A 1 245 ? 4.022 20.586 43.362 1.00 40.80 275 ARG A N 1
ATOM 1591 C CA . ARG A 1 245 ? 4.344 19.386 42.601 1.00 40.88 275 ARG A CA 1
ATOM 1592 C C . ARG A 1 245 ? 5.862 19.111 42.663 1.00 39.81 275 ARG A C 1
ATOM 1593 O O . ARG A 1 245 ? 6.678 19.889 42.146 1.00 38.16 275 ARG A O 1
ATOM 1601 N N . LYS A 1 246 ? 6.223 17.985 43.276 1.00 37.52 276 LYS A N 1
ATOM 1602 C CA . LYS A 1 246 ? 7.604 17.680 43.607 1.00 35.26 276 LYS A CA 1
ATOM 1603 C C . LYS A 1 246 ? 8.269 16.719 42.622 1.00 36.15 276 LYS A C 1
ATOM 1604 O O . LYS A 1 246 ? 7.708 15.674 42.241 1.00 36.24 276 LYS A O 1
ATOM 1610 N N . ALA A 1 247 ? 9.478 17.075 42.217 1.00 34.44 277 ALA A N 1
ATOM 1611 C CA . ALA A 1 247 ? 10.346 16.153 41.508 1.00 34.14 277 ALA A CA 1
ATOM 1612 C C . ALA A 1 247 ? 11.750 16.375 42.034 1.00 34.32 277 ALA A C 1
ATOM 1613 O O . ALA A 1 247 ? 12.060 17.458 42.533 1.00 36.76 277 ALA A O 1
ATOM 1615 N N . ILE A 1 248 ? 12.579 15.340 41.986 1.00 33.16 278 ILE A N 1
ATOM 1616 C CA . ILE A 1 248 ? 13.981 15.463 42.389 1.00 33.32 278 ILE A CA 1
ATOM 1617 C C . ILE A 1 248 ? 14.796 15.148 41.157 1.00 33.23 278 ILE A C 1
ATOM 1618 O O . ILE A 1 248 ? 14.370 14.351 40.318 1.00 33.24 278 ILE A O 1
ATOM 1623 N N . SER A 1 249 ? 15.932 15.816 40.996 1.00 35.53 279 SER A N 1
ATOM 1624 C CA . SER A 1 249 ? 16.748 15.571 39.818 1.00 36.56 279 SER A CA 1
ATOM 1625 C C . SER A 1 249 ? 18.217 15.877 39.981 1.00 35.85 279 SER A C 1
ATOM 1626 O O . SER A 1 249 ? 18.619 16.690 40.824 1.00 32.62 279 SER A O 1
ATOM 1629 N N . CYS A 1 250 ? 18.990 15.227 39.109 1.00 37.52 280 CYS A N 1
ATOM 1630 C CA . CYS A 1 250 ? 20.429 15.364 39.048 1.00 38.16 280 CYS A CA 1
ATOM 1631 C C . CYS A 1 250 ? 20.903 15.281 37.595 1.00 37.28 280 CYS A C 1
ATOM 1632 O O . CYS A 1 250 ? 20.396 14.476 36.828 1.00 36.46 280 CYS A O 1
ATOM 1635 N N . HIS A 1 251 ? 21.859 16.131 37.229 1.00 35.93 281 HIS A N 1
ATOM 1636 C CA . HIS A 1 251 ? 22.565 16.011 35.971 1.00 34.75 281 HIS A CA 1
ATOM 1637 C C . HIS A 1 251 ? 23.898 15.395 36.232 1.00 31.76 281 HIS A C 1
ATOM 1638 O O . HIS A 1 251 ? 24.671 15.906 37.040 1.00 26.07 281 HIS A O 1
ATOM 1645 N N . PHE A 1 252 ? 24.171 14.301 35.533 1.00 32.70 282 PHE A N 1
ATOM 1646 C CA . PHE A 1 252 ? 25.420 13.569 35.688 1.00 32.70 282 PHE A CA 1
ATOM 1647 C C . PHE A 1 252 ? 26.273 13.842 34.459 1.00 32.95 282 PHE A C 1
ATOM 1648 O O . PHE A 1 252 ? 25.741 14.137 33.391 1.00 31.05 282 PHE A O 1
ATOM 1656 N N . ALA A 1 253 ? 27.586 13.734 34.592 1.00 32.89 283 ALA A N 1
ATOM 1657 C CA . ALA A 1 253 ? 28.477 13.874 33.443 1.00 33.08 283 ALA A CA 1
ATOM 1658 C C . ALA A 1 253 ? 29.677 12.952 33.598 1.00 35.75 283 ALA A C 1
ATOM 1659 O O . ALA A 1 253 ? 30.126 12.696 34.725 1.00 37.16 283 ALA A O 1
ATOM 1661 N N . SER A 1 254 ? 30.201 12.459 32.474 1.00 35.44 284 SER A N 1
ATOM 1662 C CA . SER A 1 254 ? 31.415 11.649 32.494 1.00 33.78 284 SER A CA 1
ATOM 1663 C C . SER A 1 254 ? 32.542 12.488 33.064 1.00 32.24 284 SER A C 1
ATOM 1664 O O . SER A 1 254 ? 32.700 13.673 32.716 1.00 30.93 284 SER A O 1
ATOM 1667 N N . ALA A 1 255 ? 33.335 11.865 33.921 1.00 30.09 285 ALA A N 1
ATOM 1668 C CA . ALA A 1 255 ? 34.472 12.523 34.542 1.00 29.53 285 ALA A CA 1
ATOM 1669 C C . ALA A 1 255 ? 35.483 12.946 33.515 1.00 30.45 285 ALA A C 1
ATOM 1670 O O . ALA A 1 255 ? 36.294 13.828 33.784 1.00 31.79 285 ALA A O 1
ATOM 1672 N N . ASP A 1 256 ? 35.440 12.309 32.343 1.00 31.38 286 ASP A N 1
ATOM 1673 C CA . ASP A 1 256 ? 36.353 12.627 31.246 1.00 30.86 286 ASP A CA 1
ATOM 1674 C C . ASP A 1 256 ? 36.010 13.925 30.541 1.00 29.40 286 ASP A C 1
ATOM 1675 O O . ASP A 1 256 ? 36.788 14.376 29.715 1.00 31.49 286 ASP A O 1
ATOM 1680 N N . CYS A 1 257 ? 34.849 14.506 30.845 1.00 29.60 287 CYS A N 1
ATOM 1681 C CA . CYS A 1 257 ? 34.395 15.765 30.237 1.00 29.17 287 CYS A CA 1
ATOM 1682 C C . CYS A 1 257 ? 35.394 16.865 30.577 1.00 28.24 287 CYS A C 1
ATOM 1683 O O . CYS A 1 257 ? 36.313 16.628 31.358 1.00 28.05 287 CYS A O 1
ATOM 1686 N N . HIS A 1 258 ? 35.209 18.054 30.001 1.00 27.16 288 HIS A N 1
ATOM 1687 C CA . HIS A 1 258 ? 36.073 19.199 30.271 1.00 27.00 288 HIS A CA 1
ATOM 1688 C C . HIS A 1 258 ? 35.293 20.493 30.363 1.00 27.35 288 HIS A C 1
ATOM 1689 O O . HIS A 1 258 ? 34.164 20.548 29.962 1.00 26.85 288 HIS A O 1
ATOM 1696 N N . TYR A 1 259 ? 35.928 21.531 30.895 1.00 29.49 289 TYR A N 1
ATOM 1697 C CA . TYR A 1 259 ? 35.294 22.812 31.098 1.00 30.13 289 TYR A CA 1
ATOM 1698 C C . TYR A 1 259 ? 35.633 23.765 29.978 1.00 29.99 289 TYR A C 1
ATOM 1699 O O . TYR A 1 259 ? 36.790 23.882 29.590 1.00 30.18 289 TYR A O 1
ATOM 1708 N N . ILE A 1 260 ? 34.621 24.465 29.468 1.00 30.48 290 ILE A N 1
ATOM 1709 C CA . ILE A 1 260 ? 34.831 25.396 28.359 1.00 30.67 290 ILE A CA 1
ATOM 1710 C C . ILE A 1 260 ? 34.760 26.844 28.847 1.00 29.57 290 ILE A C 1
ATOM 1711 O O . ILE A 1 260 ? 34.129 27.121 29.855 1.00 27.30 290 ILE A O 1
ATOM 1716 N N . ASP A 1 261 ? 35.476 27.738 28.164 1.00 30.93 291 ASP A N 1
ATOM 1717 C CA . ASP A 1 261 ? 35.334 29.173 28.364 1.00 31.87 291 ASP A CA 1
ATOM 1718 C C . ASP A 1 261 ? 34.066 29.605 27.610 1.00 32.26 291 ASP A C 1
ATOM 1719 O O . ASP A 1 261 ? 33.936 29.324 26.421 1.00 33.38 291 ASP A O 1
ATOM 1724 N N . VAL A 1 262 ? 33.132 30.247 28.310 1.00 32.31 292 VAL A N 1
ATOM 1725 C CA . VAL A 1 262 ? 31.894 30.796 27.703 1.00 31.87 292 VAL A CA 1
ATOM 1726 C C . VAL A 1 262 ? 31.971 32.292 27.252 1.00 31.56 292 VAL A C 1
ATOM 1727 O O . VAL A 1 262 ? 30.969 32.848 26.791 1.00 32.16 292 VAL A O 1
ATOM 1731 N N . LYS A 1 263 ? 33.122 32.947 27.384 1.00 29.91 293 LYS A N 1
ATOM 1732 C CA . LYS A 1 263 ? 33.242 34.348 26.909 1.00 31.27 293 LYS A CA 1
ATOM 1733 C C . LYS A 1 263 ? 33.103 34.366 25.401 1.00 30.90 293 LYS A C 1
ATOM 1734 O O . LYS A 1 263 ? 33.701 33.521 24.714 1.00 31.71 293 LYS A O 1
ATOM 1736 N N . GLY A 1 264 ? 32.305 35.307 24.897 1.00 30.02 294 GLY A N 1
ATOM 1737 C CA . GLY A 1 264 ? 32.055 35.443 23.464 1.00 28.18 294 GLY A CA 1
ATOM 1738 C C . GLY A 1 264 ? 31.097 34.407 22.892 1.00 30.85 294 GLY A C 1
ATOM 1739 O O . GLY A 1 264 ? 30.976 34.307 21.674 1.00 32.72 294 GLY A O 1
ATOM 1740 N N . THR A 1 265 ? 30.420 33.626 23.739 1.00 29.05 295 THR A N 1
ATOM 1741 C CA . THR A 1 265 ? 29.444 32.646 23.246 1.00 31.43 295 THR A CA 1
ATOM 1742 C C . THR A 1 265 ? 28.029 32.970 23.708 1.00 32.13 295 THR A C 1
ATOM 1743 O O . THR A 1 265 ? 27.819 33.928 24.468 1.00 31.98 295 THR A O 1
ATOM 1747 N N . SER A 1 266 ? 27.061 32.156 23.271 1.00 31.08 296 SER A N 1
ATOM 1748 C CA . SER A 1 266 ? 25.678 32.335 23.721 1.00 30.23 296 SER A CA 1
ATOM 1749 C C . SER A 1 266 ? 25.633 32.242 25.244 1.00 30.97 296 SER A C 1
ATOM 1750 O O . SER A 1 266 ? 24.841 32.920 25.874 1.00 30.21 296 SER A O 1
ATOM 1753 N N . GLN A 1 267 ? 26.534 31.434 25.821 1.00 30.68 297 GLN A N 1
ATOM 1754 C CA . GLN A 1 267 ? 26.580 31.190 27.266 1.00 27.53 297 GLN A CA 1
ATOM 1755 C C . GLN A 1 267 ? 27.242 32.275 28.105 1.00 28.65 297 GLN A C 1
ATOM 1756 O O . GLN A 1 267 ? 27.281 32.144 29.338 1.00 24.42 297 GLN A O 1
ATOM 1762 N N . GLU A 1 268 ? 27.749 33.348 27.478 1.00 31.19 298 GLU A N 1
ATOM 1763 C CA . GLU A 1 268 ? 28.460 34.380 28.247 1.00 32.40 298 GLU A CA 1
ATOM 1764 C C . GLU A 1 268 ? 27.696 34.728 29.521 1.00 35.93 298 GLU A C 1
ATOM 1765 O O . GLU A 1 268 ? 28.293 34.821 30.601 1.00 39.17 298 GLU A O 1
ATOM 1771 N N . ASN A 1 269 ? 26.379 34.893 29.399 1.00 36.57 299 ASN A N 1
ATOM 1772 C CA . ASN A 1 269 ? 25.569 35.472 3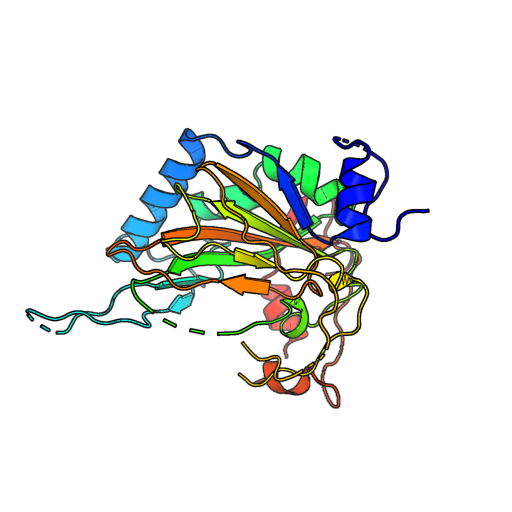0.477 1.00 39.01 299 ASN A CA 1
ATOM 1773 C C . ASN A 1 269 ? 25.614 34.727 31.814 1.00 40.25 299 ASN A C 1
ATOM 1774 O O . ASN A 1 269 ? 25.569 35.357 32.875 1.00 38.53 299 ASN A O 1
ATOM 1779 N N . ILE A 1 270 ? 25.696 33.393 31.759 1.00 43.52 300 ILE A N 1
ATOM 1780 C CA . ILE A 1 270 ? 25.673 32.561 32.970 1.00 43.74 300 ILE A CA 1
ATOM 1781 C C . ILE A 1 270 ? 26.726 32.997 34.012 1.00 46.60 300 ILE A C 1
ATOM 1782 O O . ILE A 1 270 ? 26.411 33.061 35.195 1.00 48.77 300 ILE A O 1
ATOM 1787 N N . GLU A 1 271 ? 27.941 33.352 33.587 1.00 47.82 301 GLU A N 1
ATOM 1788 C CA . GLU A 1 271 ? 28.951 33.883 34.530 1.00 49.57 301 GLU A CA 1
ATOM 1789 C C . GLU A 1 271 ? 28.376 34.915 35.528 1.00 50.67 301 GLU A C 1
ATOM 1790 O O . GLU A 1 271 ? 28.768 34.943 36.696 1.00 51.23 301 GLU A O 1
ATOM 1792 N N . LYS A 1 272 ? 27.450 35.750 35.055 1.00 52.57 302 LYS A N 1
ATOM 1793 C CA . LYS A 1 272 ? 26.673 36.666 35.897 1.00 52.69 302 LYS A CA 1
ATOM 1794 C C . LYS A 1 272 ? 27.555 37.724 36.528 1.00 52.94 302 LYS A C 1
ATOM 1795 O O . LYS A 1 272 ? 27.488 38.890 36.151 1.00 54.52 302 LYS A O 1
ATOM 1797 N N . ASN A 1 289 ? 36.654 31.778 39.540 1.00 39.21 319 ASN A N 1
ATOM 1798 C CA . ASN A 1 289 ? 36.133 31.621 38.185 1.00 40.09 319 ASN A CA 1
ATOM 1799 C C . ASN A 1 289 ? 35.176 30.414 38.044 1.00 40.16 319 ASN A C 1
ATOM 1800 O O . ASN A 1 289 ? 35.080 29.571 38.937 1.00 39.93 319 ASN A O 1
ATOM 1805 N N . LEU A 1 290 ? 34.478 30.347 36.916 1.00 40.24 320 LEU A N 1
ATOM 1806 C CA . LEU A 1 290 ? 33.333 29.459 36.766 1.00 41.89 320 LEU A CA 1
ATOM 1807 C C . LEU A 1 290 ? 33.745 27.988 36.849 1.00 43.48 320 LEU A C 1
ATOM 1808 O O . LEU A 1 290 ? 33.054 27.170 37.454 1.00 45.94 320 LEU A O 1
ATOM 1813 N N . LYS A 1 291 ? 34.893 27.664 36.264 1.00 45.44 321 LYS A N 1
ATOM 1814 C CA . LYS A 1 291 ? 35.466 26.317 36.336 1.00 45.59 321 LYS A CA 1
ATOM 1815 C C . LYS A 1 291 ? 35.527 25.833 37.783 1.00 42.98 321 LYS A C 1
ATOM 1816 O O . LYS A 1 291 ? 35.230 24.681 38.070 1.00 43.46 321 LYS A O 1
ATOM 1822 N N . ASP A 1 292 ? 35.869 26.733 38.693 1.00 41.45 322 ASP A N 1
ATOM 1823 C CA . ASP A 1 292 ? 36.109 26.360 40.087 1.00 41.11 322 ASP A CA 1
ATOM 1824 C C . ASP A 1 292 ? 34.828 26.123 40.901 1.00 39.78 322 ASP A C 1
ATOM 1825 O O . ASP A 1 292 ? 34.771 25.217 41.730 1.00 39.58 322 ASP A O 1
ATOM 1830 N N . ILE A 1 293 ? 33.813 26.943 40.664 1.00 37.77 323 ILE A N 1
ATOM 1831 C CA . ILE A 1 293 ? 32.521 26.785 41.311 1.00 36.75 323 ILE A CA 1
ATOM 1832 C C . ILE A 1 293 ? 31.897 25.455 40.926 1.00 36.25 323 ILE A C 1
ATOM 1833 O O . ILE A 1 293 ? 31.283 24.768 41.746 1.00 37.26 323 ILE A O 1
ATOM 1838 N N . TRP A 1 294 ? 32.051 25.092 39.668 1.00 34.64 324 TRP A N 1
ATOM 1839 C CA . TRP A 1 294 ? 31.560 23.811 39.203 1.00 35.41 324 TRP A CA 1
ATOM 1840 C C . TRP A 1 294 ? 32.462 22.662 39.684 1.00 35.64 324 TRP A C 1
ATOM 1841 O O . TRP A 1 294 ? 31.989 21.559 39.974 1.00 34.54 324 TRP A O 1
ATOM 1852 N N . MET A 1 295 ? 33.766 22.919 39.762 1.00 35.85 325 MET A N 1
ATOM 1853 C CA . MET A 1 295 ? 34.679 21.949 40.345 1.00 36.32 325 MET A CA 1
ATOM 1854 C C . MET A 1 295 ? 34.409 21.743 41.841 1.00 36.16 325 MET A C 1
ATOM 1855 O O . MET A 1 295 ? 34.368 20.607 42.296 1.00 37.34 325 MET A O 1
ATOM 1860 N N . PHE A 1 296 ? 34.195 22.822 42.593 1.00 35.74 326 PHE A N 1
ATOM 1861 C CA . PHE A 1 296 ? 33.869 22.697 44.012 1.00 38.48 326 PHE A CA 1
ATOM 1862 C C . PHE A 1 296 ? 32.546 21.980 44.255 1.00 39.55 326 PHE A C 1
ATOM 1863 O O . PHE A 1 296 ? 32.367 21.350 45.294 1.00 40.76 326 PHE A O 1
ATOM 1871 N N . ARG A 1 297 ? 31.630 22.083 43.295 1.00 40.31 327 ARG A N 1
ATOM 1872 C CA . ARG A 1 297 ? 30.298 21.498 43.393 1.00 40.60 327 ARG A CA 1
ATOM 1873 C C . ARG A 1 297 ? 30.289 20.011 42.993 1.00 40.70 327 ARG A C 1
ATOM 1874 O O . ARG A 1 297 ? 29.514 19.215 43.548 1.00 40.05 327 ARG A O 1
ATOM 1882 N N . ALA A 1 298 ? 31.149 19.637 42.044 1.00 38.77 328 ALA A N 1
ATOM 1883 C CA . ALA A 1 298 ? 31.156 18.273 41.500 1.00 38.23 328 ALA A CA 1
ATOM 1884 C C . ALA A 1 298 ? 31.573 17.207 42.532 1.00 37.24 328 ALA A C 1
ATOM 1885 O O . ALA A 1 298 ? 32.483 17.431 43.314 1.00 37.27 328 ALA A O 1
ATOM 1887 N N . ARG A 1 299 ? 30.899 16.056 42.502 1.00 36.98 329 ARG A N 1
ATOM 1888 C CA . ARG A 1 299 ? 31.141 14.942 43.410 1.00 37.41 329 ARG A CA 1
ATOM 1889 C C . ARG A 1 299 ? 31.299 13.637 42.631 1.00 38.56 329 ARG A C 1
ATOM 1890 O O . ARG A 1 299 ? 30.473 13.322 41.771 1.00 39.31 329 ARG A O 1
ATOM 1898 N N . LEU A 1 300 ? 32.334 12.865 42.945 1.00 37.88 330 LEU A N 1
ATOM 1899 C CA . LEU A 1 300 ? 32.523 11.582 42.272 1.00 38.85 330 LEU A CA 1
ATOM 1900 C C . LEU A 1 300 ? 31.557 10.553 42.829 1.00 39.10 330 LEU A C 1
ATOM 1901 O O . LEU A 1 300 ? 31.569 10.260 44.019 1.00 40.67 330 LEU A O 1
ATOM 1906 N N . VAL A 1 301 ? 30.749 9.984 41.947 1.00 39.23 331 VAL A N 1
ATOM 1907 C CA . VAL A 1 301 ? 29.674 9.087 42.344 1.00 39.65 331 VAL A CA 1
ATOM 1908 C C . VAL A 1 301 ? 29.945 7.626 41.896 1.00 38.95 331 VAL A C 1
ATOM 1909 O O . VAL A 1 301 ? 29.435 6.698 42.499 1.00 39.15 331 VAL A O 1
ATOM 1913 N N . LYS A 1 302 ? 30.766 7.421 40.867 1.00 39.89 332 LYS A N 1
ATOM 1914 C CA . LYS A 1 302 ? 31.262 6.074 40.527 1.00 38.93 332 LYS A CA 1
ATOM 1915 C C . LYS A 1 302 ? 32.495 6.140 39.618 1.00 37.98 332 LYS A C 1
ATOM 1916 O O . LYS A 1 302 ? 32.644 7.078 38.831 1.00 39.38 332 LYS A O 1
ATOM 1919 N N . GLY A 1 303 ? 33.355 5.131 39.718 1.00 36.76 333 GLY A N 1
ATOM 1920 C CA . GLY A 1 303 ? 34.583 5.082 38.941 1.00 37.17 333 GLY A CA 1
ATOM 1921 C C . GLY A 1 303 ? 35.664 5.951 39.558 1.00 37.39 333 GLY A C 1
ATOM 1922 O O . GLY A 1 303 ? 35.929 5.855 40.754 1.00 38.67 333 GLY A O 1
ATOM 1923 N N . GLU A 1 304 ? 36.288 6.797 38.742 1.00 37.33 334 GLU A N 1
ATOM 1924 C CA . GLU A 1 304 ? 37.335 7.705 39.214 1.00 37.66 334 GLU A CA 1
ATOM 1925 C C . GLU A 1 304 ? 37.117 9.117 38.677 1.00 37.44 334 GLU A C 1
ATOM 1926 O O . GLU A 1 304 ? 36.568 9.297 37.587 1.00 37.28 334 GLU A O 1
ATOM 1928 N N . ARG A 1 305 ? 37.529 10.107 39.469 1.00 37.57 335 ARG A N 1
ATOM 1929 C CA . ARG A 1 305 ? 37.521 11.515 39.061 1.00 37.58 335 ARG A CA 1
ATOM 1930 C C . ARG A 1 305 ? 38.724 11.745 38.128 1.00 38.44 335 ARG A C 1
ATOM 1931 O O . ARG A 1 305 ? 39.835 12.083 38.560 1.00 34.14 335 ARG A O 1
ATOM 1939 N N . THR A 1 306 ? 38.484 11.534 36.838 1.00 40.40 336 THR A N 1
ATOM 1940 C CA . THR A 1 306 ? 39.508 11.709 35.821 1.00 41.78 336 THR A CA 1
ATOM 1941 C C . THR A 1 306 ? 39.784 13.192 35.589 1.00 42.38 336 THR A C 1
ATOM 1942 O O . THR A 1 306 ? 40.824 13.692 35.996 1.00 43.75 336 THR A O 1
ATOM 1946 N N . ASN A 1 307 ? 38.859 13.896 34.950 1.00 42.14 337 ASN A N 1
ATOM 1947 C CA . ASN A 1 307 ? 39.163 15.237 34.465 1.00 43.09 337 ASN A CA 1
ATOM 1948 C C . ASN A 1 307 ? 38.284 16.365 35.002 1.00 44.00 337 ASN A C 1
ATOM 1949 O O . ASN A 1 307 ? 38.783 17.479 35.201 1.00 45.40 337 ASN A O 1
ATOM 1954 N N . LEU A 1 308 ? 36.991 16.101 35.210 1.00 43.74 338 LEU A N 1
ATOM 1955 C CA . LEU A 1 308 ? 36.116 17.095 35.823 1.00 43.43 338 LEU A CA 1
ATOM 1956 C C . LEU A 1 308 ? 36.480 17.266 37.295 1.00 43.85 338 LEU A C 1
ATOM 1957 O O . LEU A 1 308 ? 36.324 18.357 37.839 1.00 45.51 338 LEU A O 1
#

B-factor: mean 37.77, std 7.35, range [15.08, 77.2]

Secondary structure (P-SEA, 3-state):
cccccccccccccaaaaaacccccccccccaaaaaaaaaaaaaaaaccccccbbbbbccccccccbbbbccccccccccccccccccaaaaaaaaacccccccccccccccccccccccccccccccccccbbbbbbbcccccccccccccccccccccccccccccccccccbbbbbbcccccbbbbbccccccccccccccbbbbbbbbbbbbcccccccccccccccccccaaaaaaaaccccccccccc

Nearest PDB structures (foldseek):
  2a1x-assembly1_A  TM=1.004E+00  e=3.170E-59  Homo sapiens
  5ep9-assembly1_A  TM=7.340E-01  e=4.513E-16  Streptomyces nogalater
  5ep9-assembly4_D  TM=7.917E-01  e=4.491E-15  Streptomyces nogalater
  7vbq-assembly1_A  TM=6.448E-01  e=1.360E-12  Talaromyces purpureogenus
  5ybp-assembly1_B  TM=6.198E-01  e=6.805E-11  Penicillium brasilianum

GO terms:
  GO:0048244 phytanoyl-CoA dioxygenase activity (F, EXP)
  GO:0005782 peroxisomal matrix (C, TAS)
  GO:0005829 cytosol (C, TAS)
  GO:0005515 protein binding (F, IPI)
  GO:0097731 9+0 non-motile cilium (C, IDA)
  GO:0001561 fatty acid alpha-oxidation (P, IDA)
  GO:0008198 ferrous iron binding (F, IDA)
  GO:0031406 carboxylic acid binding (F, IDA)
  GO:0006103 2-oxoglutarate metabolic process (P, IDA)
  GO:0048244 phytanoyl-CoA dioxygenase activity (F, IDA)
  GO:0005777 peroxisome (C, IDA)
  GO:0031418 L-ascorbic acid binding (F, IDA)
  GO:0097089 methyl-branched fatty acid metabolic process (P, IDA)
  GO:0006720 isoprenoid metabolic process (P, IDA)

InterPro domains:
  IPR008775 Phytanoyl-CoA dioxygenase-like [PF05721] (61-277)
  IPR047128 Phytanoyl-CoA dioxygenase [PTHR21308] (22-338)

Radius of gyration: 17.53 Å; Cα contacts (8 Å, |Δi|>4): 574; chains: 1; bounding box: 44×40×48 Å

Foldseek 3Di:
DDLQFADDVDDCVDVVCDQFFKDKDALQADLVLLVLLVVVVVCVQVVVDDFDPKDFDFPDADPCGDTGTFKIKLCCRPPSLVCVLQPVSVVNVLCRQANFWKKFQIWMKGFAAADAKFFQCLQPQKDDQSNKKKKKFFSAFADQQQWAKKWQTRQLVDDHAAADVSGDDDDGPGDIDGDGGGHNMIMMGTRRIMMDTHGNNDRGTTIMIMTMMGHLPMGGHDCPPHSSPVSVCPPRVVSVVSMDTNGDDNDHD